Protein AF-N1ZVR9-F1 (afdb_monomer_lite)

Sequence (196 aa):
MKVTIDLENLESLVKETTENNIETIIKEQVKKSVNKTIEELAKKEINNAVSSNFQKFVDEYIKNTVIKVGGNSYWDDEEQKEYTVEQYIKKELKDRLESKTLKAKKKGRTSSYSDDFEQVSFEEYINRSFNVDDLIKADLDKFMDGIRKDINKTMKDTFDSSTKNMLSSAVLSILTANDTYRQIENQIKCIADKRA

Structure (mmCIF, N/CA/C/O backbone):
data_AF-N1ZVR9-F1
#
_entry.id   AF-N1ZVR9-F1
#
loop_
_atom_site.group_PDB
_atom_site.id
_atom_site.type_symbol
_atom_site.label_atom_id
_atom_site.label_alt_id
_atom_site.label_comp_id
_atom_site.label_asym_id
_atom_site.label_entity_id
_atom_site.label_seq_id
_atom_site.pdbx_PDB_ins_code
_atom_site.Cartn_x
_atom_site.Cartn_y
_atom_site.Cartn_z
_atom_site.occupancy
_atom_site.B_iso_or_equiv
_atom_site.auth_seq_id
_atom_site.auth_comp_id
_atom_site.auth_asym_id
_atom_site.auth_atom_id
_atom_site.pdbx_PDB_model_num
ATOM 1 N N . MET A 1 1 ? -26.213 5.277 75.252 1.00 36.34 1 MET A N 1
ATOM 2 C CA . MET A 1 1 ? -25.483 6.214 74.371 1.00 36.34 1 MET A CA 1
ATOM 3 C C . MET A 1 1 ? -26.301 6.411 73.111 1.00 36.34 1 MET A C 1
ATOM 5 O O . MET A 1 1 ? -26.496 5.444 72.388 1.00 36.34 1 MET A O 1
ATOM 9 N N . LYS A 1 2 ? -26.831 7.615 72.877 1.00 39.16 2 LYS A N 1
ATOM 10 C CA . LYS A 1 2 ? -27.314 8.004 71.547 1.00 39.16 2 LYS A CA 1
ATOM 11 C C . LYS A 1 2 ? -26.115 8.607 70.825 1.00 39.16 2 LYS A C 1
ATOM 13 O O . LYS A 1 2 ? -25.581 9.606 71.291 1.00 39.16 2 LYS A O 1
ATOM 18 N N . VAL A 1 3 ? -25.647 7.940 69.775 1.00 45.22 3 VAL A N 1
ATOM 19 C CA . VAL A 1 3 ? -24.604 8.473 68.896 1.00 45.22 3 VAL A CA 1
ATOM 20 C C . VAL A 1 3 ? -25.305 9.415 67.927 1.00 45.22 3 VAL A C 1
ATOM 22 O O . VAL A 1 3 ? -26.038 8.969 67.049 1.00 45.22 3 VAL A O 1
ATOM 25 N N . THR A 1 4 ? -25.153 10.715 68.145 1.00 48.81 4 THR A N 1
ATOM 26 C CA . THR A 1 4 ? -25.605 11.746 67.210 1.00 48.81 4 THR A CA 1
ATOM 27 C C . THR A 1 4 ? -24.509 11.882 66.157 1.00 48.81 4 THR A C 1
ATOM 29 O O . THR A 1 4 ? -23.412 12.332 66.473 1.00 48.81 4 THR A O 1
ATOM 32 N N . ILE A 1 5 ? -24.758 11.393 64.941 1.00 55.62 5 ILE A N 1
ATOM 33 C CA . ILE A 1 5 ? -23.823 11.549 63.821 1.00 55.62 5 ILE A CA 1
ATOM 34 C C . ILE A 1 5 ? -23.969 12.986 63.327 1.00 55.62 5 ILE A C 1
ATOM 36 O O . ILE A 1 5 ? -25.063 13.398 62.947 1.00 55.62 5 ILE A O 1
ATOM 40 N N . ASP A 1 6 ? -22.877 13.740 63.386 1.00 53.38 6 ASP A N 1
ATOM 41 C CA . ASP A 1 6 ? -22.811 15.127 62.941 1.00 53.38 6 ASP A CA 1
ATOM 42 C C . ASP A 1 6 ? -22.821 15.171 61.403 1.00 53.38 6 ASP A C 1
ATOM 44 O O . ASP A 1 6 ? -21.801 14.978 60.738 1.00 53.38 6 ASP A O 1
ATOM 48 N N . LEU A 1 7 ? -24.025 15.292 60.837 1.00 57.12 7 LEU A N 1
ATOM 49 C CA . LEU A 1 7 ? -24.283 15.222 59.396 1.00 57.12 7 LEU A CA 1
ATOM 50 C C . LEU A 1 7 ? -23.753 16.455 58.641 1.00 57.12 7 LEU A C 1
ATOM 52 O O . LEU A 1 7 ? -23.389 16.325 57.475 1.00 57.12 7 LEU A O 1
ATOM 56 N N . GLU A 1 8 ? -23.645 17.614 59.299 1.00 57.19 8 GLU A N 1
ATOM 57 C CA . GLU A 1 8 ? -23.171 18.867 58.685 1.00 57.19 8 GLU A CA 1
ATOM 58 C C . GLU A 1 8 ? -21.672 18.814 58.350 1.00 57.19 8 GLU A C 1
ATOM 60 O O . GLU A 1 8 ? -21.252 19.198 57.257 1.00 57.19 8 GLU A O 1
ATOM 65 N N . ASN A 1 9 ? -20.857 18.252 59.250 1.00 65.44 9 ASN A N 1
ATOM 66 C CA . ASN A 1 9 ? -19.428 18.039 58.996 1.00 65.44 9 ASN A CA 1
ATOM 67 C C . ASN A 1 9 ? -19.182 17.018 57.877 1.00 65.44 9 ASN A C 1
ATOM 69 O O . ASN A 1 9 ? -18.227 17.147 57.113 1.00 65.44 9 ASN A O 1
ATOM 73 N N . LEU A 1 10 ? -20.057 16.017 57.760 1.00 66.12 10 LEU A N 1
ATOM 74 C CA . LEU A 1 10 ? -20.007 15.004 56.706 1.00 66.12 10 LEU A CA 1
ATOM 75 C C . LEU A 1 10 ? -20.345 15.597 55.333 1.00 66.12 10 LEU A C 1
ATOM 77 O O . LEU A 1 10 ? -19.668 15.282 54.357 1.00 66.12 10 LEU A O 1
ATOM 81 N N . GLU A 1 11 ? -21.337 16.484 55.256 1.00 64.94 11 GLU A N 1
ATOM 82 C CA . GLU A 1 11 ? -21.701 17.178 54.018 1.00 64.94 11 GLU A CA 1
ATOM 83 C C . GLU A 1 11 ? -20.557 18.063 53.499 1.00 64.94 11 GLU A C 1
ATOM 85 O O . GLU A 1 11 ? -20.204 17.978 52.321 1.00 64.94 11 GLU A O 1
ATOM 90 N N . SER A 1 12 ? -19.913 18.841 54.378 1.00 70.75 12 SER A N 1
ATOM 91 C CA . SER A 1 12 ? -18.761 19.676 54.007 1.00 70.75 12 SER A CA 1
ATOM 92 C C . SER A 1 12 ? -17.580 18.837 53.512 1.00 70.75 12 SER A C 1
ATOM 94 O O . SER A 1 12 ? -16.999 19.148 52.473 1.00 70.75 12 SER A O 1
ATOM 96 N N . LEU A 1 13 ? -17.257 17.739 54.204 1.00 70.12 13 LEU A N 1
ATOM 97 C CA . LEU A 1 13 ? -16.164 16.833 53.827 1.00 70.12 13 LEU A CA 1
ATOM 98 C C . LEU A 1 13 ? -16.421 16.146 52.485 1.00 70.12 13 LEU A C 1
ATOM 100 O O . LEU A 1 13 ? -15.520 16.047 51.650 1.00 70.12 13 LEU A O 1
ATOM 104 N N . VAL A 1 14 ? -17.652 15.679 52.265 1.00 71.56 14 VAL A N 1
ATOM 105 C CA . VAL A 1 14 ? -18.062 15.066 50.997 1.00 71.56 14 VAL A CA 1
ATOM 106 C C . VAL A 1 14 ? -17.994 16.092 49.873 1.00 71.56 14 VAL A C 1
ATOM 108 O O . VAL A 1 14 ? -17.467 15.775 48.805 1.00 71.56 14 VAL A O 1
ATOM 111 N N . LYS A 1 15 ? -18.460 17.323 50.103 1.00 71.12 15 LYS A N 1
ATOM 112 C CA . LYS A 1 15 ? -18.432 18.394 49.104 1.00 71.12 15 LYS A CA 1
ATOM 113 C C . LYS A 1 15 ? -17.003 18.771 48.713 1.00 71.12 15 LYS A C 1
ATOM 115 O O . LYS A 1 15 ? -16.677 18.720 47.531 1.00 71.12 15 LYS A O 1
ATOM 120 N N . GLU A 1 16 ? -16.137 19.031 49.687 1.00 74.38 16 GLU A N 1
ATOM 121 C CA . GLU A 1 16 ? -14.740 19.418 49.452 1.00 74.38 16 GLU A CA 1
ATOM 122 C C . GLU A 1 16 ? -13.936 18.290 48.780 1.00 74.38 16 GLU A C 1
ATOM 124 O O . GLU A 1 16 ? -13.180 18.517 47.834 1.00 74.38 16 GLU A O 1
ATOM 129 N N . THR A 1 17 ? -14.154 17.037 49.193 1.00 71.44 17 THR A N 1
ATOM 130 C CA . THR A 1 17 ? -13.515 15.867 48.563 1.00 71.44 17 THR A CA 1
ATOM 131 C C . THR A 1 17 ? -13.997 15.670 47.125 1.00 71.44 17 THR A C 1
ATOM 133 O O . THR A 1 17 ? -13.219 15.292 46.247 1.00 71.44 17 THR A O 1
ATOM 136 N N . THR A 1 18 ? -15.279 15.928 46.862 1.00 67.31 18 THR A N 1
ATOM 137 C CA . THR A 1 18 ? -15.859 15.808 45.519 1.00 67.31 18 THR A CA 1
ATOM 138 C C . THR A 1 18 ? -15.351 16.921 44.604 1.00 67.31 18 THR A C 1
ATOM 140 O O . THR A 1 18 ? -14.932 16.631 43.485 1.00 67.31 18 THR A O 1
ATOM 143 N N . GLU A 1 19 ? -15.306 18.166 45.083 1.00 73.25 19 GLU A N 1
ATOM 144 C CA . GLU A 1 19 ? -14.782 19.319 44.338 1.00 73.25 19 GLU A CA 1
ATOM 145 C C . GLU A 1 19 ? -13.300 19.136 43.980 1.00 73.25 19 GLU A C 1
ATOM 147 O O . GLU A 1 19 ? -12.943 19.245 42.806 1.00 73.25 19 GLU A O 1
ATOM 152 N N . ASN A 1 20 ? -12.457 18.736 44.938 1.00 76.62 20 ASN A N 1
ATOM 153 C CA . ASN A 1 20 ? -11.027 18.505 44.700 1.00 76.62 20 ASN A CA 1
ATOM 154 C C . ASN A 1 20 ? -10.761 17.355 43.709 1.00 76.62 20 ASN A C 1
ATOM 156 O O . ASN A 1 20 ? -9.875 17.448 42.849 1.00 76.62 20 ASN A O 1
ATOM 160 N N . ASN A 1 21 ? -11.536 16.267 43.791 1.00 76.44 21 ASN A N 1
ATOM 161 C CA . ASN A 1 21 ? -11.419 15.153 42.848 1.00 76.44 21 ASN A CA 1
ATOM 162 C C . ASN A 1 21 ? -11.865 15.555 41.438 1.00 76.44 21 ASN A C 1
ATOM 164 O O . ASN A 1 21 ? -11.183 15.232 40.464 1.00 76.44 21 ASN A O 1
ATOM 168 N N . ILE A 1 22 ? -12.974 16.290 41.318 1.00 72.19 22 ILE A N 1
ATOM 169 C CA . ILE A 1 22 ? -13.462 16.794 40.029 1.00 72.19 22 ILE A CA 1
ATOM 170 C C . ILE A 1 22 ? -12.447 17.763 39.416 1.00 72.19 22 ILE A C 1
ATOM 172 O O . ILE A 1 22 ? -12.125 17.637 38.235 1.00 72.19 22 ILE A O 1
ATOM 176 N N . GLU A 1 23 ? -11.890 18.684 40.202 1.00 80.94 23 GLU A N 1
ATOM 177 C CA . GLU A 1 23 ? -10.878 19.631 39.730 1.00 80.94 23 GLU A CA 1
ATOM 178 C C . GLU A 1 23 ? -9.631 18.911 39.200 1.00 80.94 23 GLU A C 1
ATOM 180 O O . GLU A 1 23 ? -9.117 19.246 38.127 1.00 80.94 23 GLU A O 1
ATOM 185 N N . THR A 1 24 ? -9.174 17.883 39.916 1.00 84.31 24 THR A N 1
ATOM 186 C CA . THR A 1 24 ? -8.014 17.079 39.516 1.00 84.31 24 THR A CA 1
ATOM 187 C C . THR A 1 24 ? -8.281 16.329 38.210 1.00 84.31 24 THR A C 1
ATOM 189 O O . THR A 1 24 ? -7.480 16.420 37.276 1.00 84.31 24 THR A O 1
ATOM 192 N N . ILE A 1 25 ? -9.437 15.665 38.097 1.00 79.25 25 ILE A N 1
ATOM 193 C CA . ILE A 1 25 ? -9.841 14.929 36.888 1.00 79.25 25 ILE A CA 1
ATOM 194 C C . ILE A 1 25 ? -9.946 15.871 35.682 1.00 79.25 25 ILE A C 1
ATOM 196 O O . ILE A 1 25 ? -9.457 15.544 34.596 1.00 79.25 25 ILE A O 1
ATOM 200 N N . ILE A 1 26 ? -10.540 17.055 35.862 1.00 79.31 26 ILE A N 1
ATOM 201 C CA . ILE A 1 26 ? -10.670 18.057 34.796 1.00 79.31 26 ILE A CA 1
ATOM 202 C C . ILE A 1 26 ? -9.289 18.555 34.363 1.00 79.31 26 ILE A C 1
ATOM 204 O O . ILE A 1 26 ? -9.000 18.585 33.165 1.00 79.31 26 ILE A O 1
ATOM 208 N N . LYS A 1 27 ? -8.404 18.901 35.307 1.00 85.00 27 LYS A N 1
ATOM 209 C CA . LYS A 1 27 ? -7.034 19.344 34.997 1.00 85.00 27 LYS A CA 1
ATOM 210 C C . LYS A 1 27 ? -6.262 18.285 34.215 1.00 85.00 27 LYS A C 1
ATOM 212 O O . LYS A 1 27 ? -5.599 18.621 33.231 1.00 85.00 27 LYS A O 1
ATOM 217 N N . GLU A 1 28 ? -6.364 17.019 34.606 1.00 83.00 28 GLU A N 1
ATOM 218 C CA . GLU A 1 28 ? -5.702 15.922 33.900 1.00 83.00 28 GLU A CA 1
ATOM 219 C C . GLU A 1 28 ? -6.268 15.701 32.496 1.00 83.00 28 GLU A C 1
ATOM 221 O O . GLU A 1 28 ? -5.495 15.582 31.540 1.00 83.00 28 GLU A O 1
ATOM 226 N N . GLN A 1 29 ? -7.595 15.695 32.336 1.00 79.88 29 GLN A N 1
ATOM 227 C CA . GLN A 1 29 ? -8.225 15.538 31.023 1.00 79.88 29 GLN A CA 1
ATOM 228 C C . GLN A 1 29 ? -7.881 16.690 30.079 1.00 79.88 29 GLN A C 1
ATOM 230 O O . GLN A 1 29 ? -7.511 16.444 28.926 1.00 79.88 29 GLN A O 1
ATOM 235 N N . VAL A 1 30 ? -7.940 17.932 30.564 1.00 83.56 30 VAL A N 1
ATOM 236 C CA . VAL A 1 30 ? -7.577 19.116 29.776 1.00 83.56 30 VAL A CA 1
ATOM 237 C C . VAL A 1 30 ? -6.107 19.047 29.376 1.00 83.56 30 VAL A C 1
ATOM 239 O O . VAL A 1 30 ? -5.796 19.178 28.194 1.00 83.56 30 VAL A O 1
ATOM 242 N N . LYS A 1 31 ? -5.199 18.756 30.316 1.00 87.25 31 LYS A N 1
ATOM 243 C CA . LYS A 1 31 ? -3.761 18.643 30.029 1.00 87.25 31 LYS A CA 1
ATOM 244 C C . LYS A 1 31 ? -3.471 17.555 28.998 1.00 87.25 31 LYS A C 1
ATOM 246 O O . LYS A 1 31 ? -2.705 17.782 28.064 1.00 87.25 31 LYS A O 1
ATOM 251 N N . LYS A 1 32 ? -4.115 16.392 29.126 1.00 88.62 32 LYS A N 1
ATOM 252 C CA . LYS A 1 32 ? -3.964 15.277 28.184 1.00 88.62 32 LYS A CA 1
ATOM 253 C C . LYS A 1 32 ? -4.483 15.636 26.793 1.00 88.62 32 LYS A C 1
ATOM 255 O O . LYS A 1 32 ? -3.808 15.347 25.808 1.00 88.62 32 LYS A O 1
ATOM 260 N N . SER A 1 33 ? -5.648 16.275 26.707 1.00 84.56 33 SER A N 1
ATOM 261 C CA . SER A 1 33 ? -6.226 16.693 25.427 1.00 84.56 33 SER A CA 1
ATOM 262 C C . SER A 1 33 ? -5.375 17.764 24.748 1.00 84.56 33 SER A C 1
ATOM 264 O O . SER A 1 33 ? -5.096 17.652 23.559 1.00 84.56 33 SER A O 1
ATOM 266 N N . VAL A 1 34 ? -4.930 18.775 25.497 1.00 84.38 34 VAL A N 1
ATOM 267 C CA . VAL A 1 34 ? -4.089 19.861 24.976 1.00 84.38 34 VAL A CA 1
ATOM 268 C C . VAL A 1 34 ? -2.748 19.319 24.488 1.00 84.38 34 VAL A C 1
ATOM 270 O O . VAL A 1 34 ? -2.359 19.611 23.360 1.00 84.38 34 VAL A O 1
ATOM 273 N N . ASN A 1 35 ? -2.078 18.477 25.280 1.00 86.50 35 ASN A N 1
ATOM 274 C CA . ASN A 1 35 ? -0.805 17.876 24.878 1.00 86.50 35 ASN A CA 1
ATOM 275 C C . ASN A 1 35 ? -0.950 17.028 23.614 1.00 86.50 35 ASN A C 1
ATOM 277 O O . ASN A 1 35 ? -0.122 17.141 22.716 1.00 86.50 35 ASN A O 1
ATOM 281 N N . LYS A 1 36 ? -2.027 16.242 23.503 1.00 88.38 36 LYS A N 1
ATOM 282 C CA . LYS A 1 36 ? -2.294 15.444 22.303 1.00 88.38 36 LYS A CA 1
ATOM 283 C C . LYS A 1 36 ? -2.455 16.325 21.059 1.00 88.38 36 LYS A C 1
ATOM 285 O O . LYS A 1 36 ? -1.834 16.053 20.036 1.00 88.38 36 LYS A O 1
ATOM 290 N N . THR A 1 37 ? -3.234 17.403 21.153 1.00 84.44 37 THR A N 1
ATOM 291 C CA . THR A 1 37 ? -3.412 18.346 20.038 1.00 84.44 37 THR A CA 1
ATOM 292 C C . THR A 1 37 ? -2.097 19.037 19.664 1.00 84.44 37 THR A C 1
ATOM 294 O O . THR A 1 37 ? -1.808 19.202 18.479 1.00 84.44 37 THR A O 1
ATOM 297 N N . ILE A 1 38 ? -1.277 19.416 20.651 1.00 82.12 38 ILE A N 1
ATOM 298 C CA . ILE A 1 38 ? 0.045 20.017 20.417 1.00 82.12 38 ILE A CA 1
ATOM 299 C C . ILE A 1 38 ? 0.970 19.028 19.700 1.00 82.12 38 ILE A C 1
ATOM 301 O O . ILE A 1 38 ? 1.600 19.403 18.713 1.00 82.12 38 ILE A O 1
ATOM 305 N N . GLU A 1 39 ? 1.037 17.776 20.155 1.00 83.69 39 GLU A N 1
ATOM 306 C CA . GLU A 1 39 ? 1.856 16.734 19.526 1.00 83.69 39 GLU A CA 1
ATOM 307 C C . GLU A 1 39 ? 1.437 16.477 18.075 1.00 83.69 39 GLU A C 1
ATOM 309 O O . GLU A 1 39 ? 2.291 16.384 17.191 1.00 83.69 39 GLU A O 1
ATOM 314 N N . GLU A 1 40 ? 0.133 16.407 17.803 1.00 88.19 40 GLU A N 1
ATOM 315 C CA . GLU A 1 40 ? -0.392 16.198 16.451 1.00 88.19 40 GLU A CA 1
ATOM 316 C C . GLU A 1 40 ? -0.069 17.372 15.517 1.00 88.19 40 GLU A C 1
ATOM 318 O O . GLU A 1 40 ? 0.391 17.153 14.390 1.00 88.19 40 GLU A O 1
ATOM 323 N N . LEU A 1 41 ? -0.250 18.614 15.980 1.00 83.44 41 LEU A N 1
ATOM 324 C CA . LEU A 1 41 ? 0.074 19.814 15.203 1.00 83.44 41 LEU A CA 1
ATOM 325 C C . LEU A 1 41 ? 1.579 19.941 14.954 1.00 83.44 41 LEU A C 1
ATOM 327 O O . LEU A 1 41 ? 1.985 20.166 13.814 1.00 83.44 41 LEU A O 1
ATOM 331 N N . ALA A 1 42 ? 2.406 19.738 15.981 1.00 74.31 42 ALA A N 1
ATOM 332 C CA . ALA A 1 42 ? 3.860 19.782 15.850 1.00 74.31 42 ALA A CA 1
ATOM 333 C C . ALA A 1 42 ? 4.358 18.714 14.869 1.00 74.31 42 ALA A C 1
ATOM 335 O O . ALA A 1 42 ? 5.143 19.011 13.969 1.00 74.31 42 ALA A O 1
ATOM 336 N N . LYS A 1 43 ? 3.850 17.480 14.979 1.00 81.00 43 LYS A N 1
ATOM 337 C CA . LYS A 1 43 ? 4.201 16.389 14.064 1.00 81.00 43 LYS A CA 1
ATOM 338 C C . LYS A 1 43 ? 3.797 16.702 12.626 1.00 81.00 43 LYS A C 1
ATOM 340 O O . LYS A 1 43 ? 4.575 16.447 11.708 1.00 81.00 43 LYS A O 1
ATOM 345 N N . LYS A 1 44 ? 2.603 17.261 12.418 1.00 84.50 44 LYS A N 1
ATOM 346 C CA . LYS A 1 44 ? 2.127 17.658 11.088 1.00 84.50 44 LYS A CA 1
ATOM 347 C C . LYS A 1 44 ? 3.012 18.746 10.481 1.00 84.50 44 LYS A C 1
ATOM 349 O O . LYS A 1 44 ? 3.417 18.612 9.329 1.00 84.50 44 LYS A O 1
ATOM 354 N N . GLU A 1 45 ? 3.341 19.777 11.250 1.00 81.31 45 GLU A N 1
ATOM 355 C CA . GLU A 1 45 ? 4.134 20.902 10.755 1.00 81.31 45 GLU A CA 1
ATOM 356 C C . GLU A 1 45 ? 5.577 20.493 10.441 1.00 81.31 45 GLU A C 1
ATOM 358 O O . GLU A 1 45 ? 6.096 20.822 9.374 1.00 81.31 45 GLU A O 1
ATOM 363 N N . ILE A 1 46 ? 6.189 19.676 11.306 1.00 72.19 46 ILE A N 1
ATOM 364 C CA . ILE A 1 46 ? 7.507 19.078 11.055 1.00 72.19 46 ILE A CA 1
ATOM 365 C C . ILE A 1 46 ? 7.470 18.237 9.776 1.00 72.19 46 ILE A C 1
ATOM 367 O O . ILE A 1 46 ? 8.319 18.416 8.906 1.00 72.19 46 ILE A O 1
ATOM 371 N N . ASN A 1 47 ? 6.475 17.357 9.620 1.00 75.88 47 ASN A N 1
ATOM 372 C CA . ASN A 1 47 ? 6.354 16.520 8.425 1.00 75.88 47 ASN A CA 1
ATOM 373 C C . ASN A 1 47 ? 6.202 17.354 7.148 1.00 75.88 47 ASN A C 1
ATOM 375 O O . ASN A 1 47 ? 6.826 17.034 6.136 1.00 75.88 47 ASN A O 1
ATOM 379 N N . ASN A 1 48 ? 5.414 18.429 7.188 1.00 79.31 48 ASN A N 1
ATOM 380 C CA . ASN A 1 48 ? 5.228 19.324 6.048 1.00 79.31 48 ASN A CA 1
ATOM 381 C C . ASN A 1 48 ? 6.526 20.058 5.686 1.00 79.31 48 ASN A C 1
ATOM 383 O O . ASN A 1 48 ? 6.911 20.086 4.515 1.00 79.31 48 ASN A O 1
ATOM 387 N N . ALA A 1 49 ? 7.222 20.616 6.680 1.00 75.38 49 ALA A N 1
ATOM 388 C CA . ALA A 1 49 ? 8.481 21.328 6.476 1.00 75.38 49 ALA A CA 1
ATOM 389 C C . ALA A 1 49 ? 9.576 20.400 5.927 1.00 75.38 49 ALA A C 1
ATOM 391 O O . ALA A 1 49 ? 10.255 20.741 4.956 1.00 75.38 49 ALA A O 1
ATOM 392 N N . VAL A 1 50 ? 9.706 19.201 6.504 1.00 67.38 50 VAL A N 1
ATOM 393 C CA . VAL A 1 50 ? 10.642 18.168 6.043 1.00 67.38 50 VAL A CA 1
ATOM 394 C C . VAL A 1 50 ? 10.308 17.752 4.611 1.00 67.38 50 VAL A C 1
ATOM 396 O O . VAL A 1 50 ? 11.192 17.788 3.759 1.00 67.38 50 VAL A O 1
ATOM 399 N N . SER A 1 51 ? 9.043 17.443 4.310 1.00 74.44 51 SER A N 1
ATOM 400 C CA . SER A 1 51 ? 8.620 17.036 2.961 1.00 74.44 51 SER A CA 1
ATOM 401 C C . SER A 1 51 ? 8.906 18.119 1.919 1.00 74.44 51 SER A C 1
ATOM 403 O O . SER A 1 51 ? 9.452 17.819 0.862 1.00 74.44 51 SER A O 1
ATOM 405 N N . SER A 1 52 ? 8.617 19.384 2.236 1.00 73.69 52 SER A N 1
ATOM 406 C CA . SER A 1 52 ? 8.881 20.524 1.348 1.00 73.69 52 SER A CA 1
ATOM 407 C C . SER A 1 52 ? 10.376 20.707 1.064 1.00 73.69 52 SER A C 1
ATOM 409 O O . SER A 1 52 ? 10.777 20.892 -0.086 1.00 73.69 52 SER A O 1
ATOM 411 N N . ASN A 1 53 ? 11.223 20.604 2.091 1.00 70.31 53 ASN A N 1
ATOM 412 C CA . ASN A 1 53 ? 12.672 20.729 1.928 1.00 70.31 53 ASN A CA 1
ATOM 413 C C . ASN A 1 53 ? 13.270 19.557 1.140 1.00 70.31 53 ASN A C 1
ATOM 415 O O . ASN A 1 53 ? 14.096 19.780 0.256 1.00 70.31 53 ASN A O 1
ATOM 419 N N . PHE A 1 54 ? 12.829 18.325 1.410 1.00 60.47 54 PHE A N 1
ATOM 420 C CA . PHE A 1 54 ? 13.248 17.158 0.632 1.00 60.47 54 PHE A CA 1
ATOM 421 C C . PHE A 1 54 ? 12.816 17.265 -0.826 1.00 60.47 54 PHE A C 1
ATOM 423 O O . PHE A 1 54 ? 13.607 16.962 -1.714 1.00 60.47 54 PHE A O 1
ATOM 430 N N . GLN A 1 55 ? 11.595 17.731 -1.083 1.00 69.06 55 GLN A N 1
ATOM 431 C CA . GLN A 1 55 ? 11.104 17.895 -2.443 1.00 69.06 55 GLN A CA 1
ATOM 432 C C . GLN A 1 55 ? 11.931 18.923 -3.219 1.00 69.06 55 GLN A C 1
ATOM 434 O O . GLN A 1 55 ? 12.364 18.628 -4.327 1.00 69.06 55 GLN A O 1
ATOM 439 N N . LYS A 1 56 ? 12.268 20.065 -2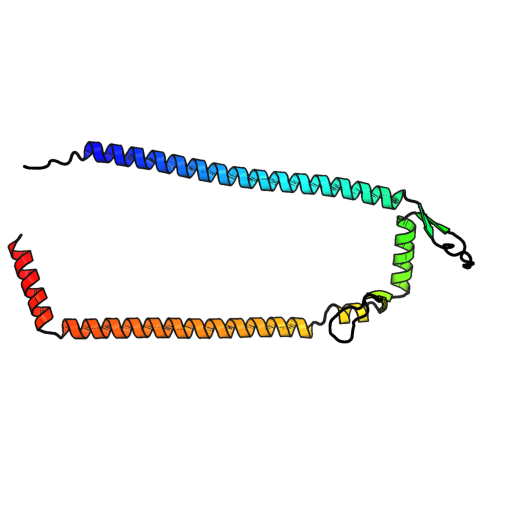.603 1.00 75.88 56 LYS A N 1
ATOM 440 C CA . LYS A 1 56 ? 13.188 21.047 -3.203 1.00 75.88 56 LYS A CA 1
ATOM 441 C C . LYS A 1 56 ? 14.562 20.454 -3.506 1.00 75.88 56 LYS A C 1
ATOM 443 O O . LYS A 1 56 ? 15.078 20.672 -4.595 1.00 75.88 56 LYS A O 1
ATOM 448 N N . PHE A 1 57 ? 15.135 19.699 -2.569 1.00 68.62 57 PHE A N 1
ATOM 449 C CA . PHE A 1 57 ? 16.431 19.049 -2.764 1.00 68.62 57 PHE A CA 1
ATOM 450 C C .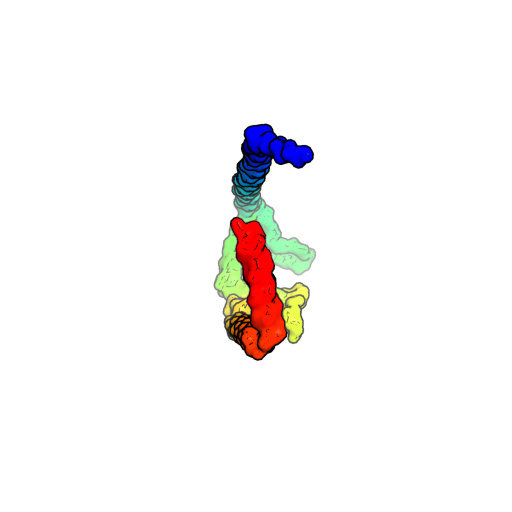 PHE A 1 57 ? 16.400 18.049 -3.927 1.00 68.62 57 PHE A C 1
ATOM 452 O O . PHE A 1 57 ? 17.292 18.051 -4.771 1.00 68.62 57 PHE A O 1
ATOM 459 N N . VAL A 1 58 ? 15.359 17.216 -3.995 1.00 67.19 58 VAL A N 1
ATOM 460 C CA . VAL A 1 58 ? 15.174 16.247 -5.083 1.00 67.19 58 VAL A CA 1
ATOM 461 C C . VAL A 1 58 ? 14.980 16.962 -6.420 1.00 67.19 58 VAL A C 1
ATOM 463 O O . VAL A 1 58 ? 15.625 16.590 -7.396 1.00 67.19 58 VAL A O 1
ATOM 466 N N . ASP A 1 59 ? 14.158 18.011 -6.468 1.00 72.00 59 ASP A N 1
ATOM 467 C CA . ASP A 1 59 ? 13.929 18.796 -7.685 1.00 72.00 59 ASP A CA 1
ATOM 468 C C . ASP A 1 59 ? 15.216 19.472 -8.178 1.00 72.00 59 ASP A C 1
ATOM 470 O O . ASP A 1 59 ? 15.495 19.490 -9.379 1.00 72.00 59 ASP A O 1
ATOM 474 N N . GLU A 1 60 ? 16.018 20.016 -7.262 1.00 72.38 60 GLU A N 1
ATOM 475 C CA . GLU A 1 60 ? 17.309 20.630 -7.571 1.00 72.38 60 GLU A CA 1
ATOM 476 C C . GLU A 1 60 ? 18.316 19.590 -8.078 1.00 72.38 60 GLU A C 1
ATOM 478 O O . GLU A 1 60 ? 18.971 19.806 -9.101 1.00 72.38 60 GLU A O 1
ATOM 483 N N . TYR A 1 61 ? 18.379 18.426 -7.428 1.00 66.94 61 TYR A N 1
ATOM 484 C CA . TYR A 1 61 ? 19.211 17.307 -7.858 1.00 66.94 61 TYR A CA 1
ATOM 485 C C . TYR A 1 61 ? 18.817 16.807 -9.255 1.00 66.94 61 TYR A C 1
ATOM 487 O O . TYR A 1 61 ? 19.691 16.632 -10.104 1.00 66.94 61 TYR A O 1
ATOM 495 N N . ILE A 1 62 ? 17.520 16.625 -9.526 1.00 69.50 62 ILE A N 1
ATOM 496 C CA . ILE A 1 62 ? 17.010 16.150 -10.823 1.00 69.50 62 ILE A CA 1
ATOM 497 C C . ILE A 1 62 ? 17.343 17.133 -11.956 1.00 69.50 62 ILE A C 1
ATOM 499 O O . ILE A 1 62 ? 17.667 16.711 -13.070 1.00 69.50 62 ILE A O 1
ATOM 503 N N . LYS A 1 63 ? 17.270 18.440 -11.685 1.00 72.06 63 LYS A N 1
ATOM 504 C CA . LYS A 1 63 ? 17.521 19.478 -12.695 1.00 72.06 63 LYS A CA 1
ATOM 505 C C . LYS A 1 63 ? 19.004 19.695 -12.972 1.00 72.06 63 LYS A C 1
ATOM 507 O O . LYS A 1 63 ? 19.386 19.834 -14.131 1.00 72.06 63 LYS A O 1
ATOM 512 N N . ASN A 1 64 ? 19.824 19.729 -11.923 1.00 73.12 64 ASN A N 1
ATOM 513 C CA . ASN A 1 64 ? 21.199 20.221 -12.021 1.00 73.12 64 ASN A CA 1
ATOM 514 C C . ASN A 1 64 ? 22.246 19.106 -12.105 1.00 73.12 64 ASN A C 1
ATOM 516 O O . ASN A 1 64 ? 23.378 19.364 -12.512 1.00 73.12 64 ASN A O 1
ATOM 520 N N . THR A 1 65 ? 21.902 17.871 -11.732 1.00 71.50 65 THR A N 1
ATOM 521 C CA . THR A 1 65 ? 22.859 16.763 -11.783 1.00 71.50 65 THR A CA 1
ATOM 522 C C . THR A 1 65 ? 22.989 16.249 -13.206 1.00 71.50 65 THR A C 1
ATOM 524 O O . THR A 1 65 ? 22.010 15.819 -13.820 1.00 71.50 65 THR A O 1
ATOM 527 N N . VAL A 1 66 ? 24.220 16.260 -13.710 1.00 74.94 66 VAL A N 1
ATOM 528 C CA . VAL A 1 66 ? 24.596 15.625 -14.971 1.00 74.94 66 VAL A CA 1
ATOM 529 C C . VAL A 1 66 ? 25.105 14.221 -14.670 1.00 74.94 66 VAL A C 1
ATOM 531 O O . VAL A 1 66 ? 25.981 14.033 -13.826 1.00 74.94 66 VAL A O 1
ATOM 534 N N . ILE A 1 67 ? 24.550 13.235 -15.360 1.00 75.25 67 ILE A N 1
ATOM 535 C CA . ILE A 1 67 ? 24.965 11.839 -15.300 1.00 75.25 67 ILE A CA 1
ATOM 536 C C . ILE A 1 67 ? 25.613 11.437 -16.622 1.00 75.25 67 ILE A C 1
ATOM 538 O O . ILE A 1 67 ? 25.234 11.911 -17.695 1.00 75.25 67 ILE A O 1
ATOM 542 N N . LYS A 1 68 ? 26.591 10.537 -16.534 1.00 74.50 68 LYS A N 1
ATOM 543 C CA . LYS A 1 68 ? 27.243 9.925 -17.692 1.00 74.50 68 LYS A CA 1
ATOM 544 C C . LYS A 1 68 ? 26.670 8.531 -17.882 1.00 74.50 68 LYS A C 1
ATOM 546 O O . LYS A 1 68 ? 26.659 7.747 -16.935 1.00 74.50 68 LYS A O 1
ATOM 551 N N . VAL A 1 69 ? 26.175 8.246 -19.080 1.00 67.06 69 VAL A N 1
ATOM 552 C CA . VAL A 1 69 ? 25.569 6.955 -19.425 1.00 67.06 69 VAL A CA 1
ATOM 553 C C . VAL A 1 69 ? 26.314 6.376 -20.628 1.00 67.06 69 VAL A C 1
ATOM 555 O O . VAL A 1 69 ? 26.496 7.076 -21.625 1.00 67.06 69 VAL A O 1
ATOM 558 N N . GLY A 1 70 ? 26.748 5.116 -20.514 1.00 59.53 70 GLY A N 1
ATOM 559 C CA . GLY A 1 70 ? 27.607 4.422 -21.488 1.00 59.53 70 GLY A CA 1
ATOM 560 C C . GLY A 1 70 ? 29.090 4.404 -21.087 1.00 59.53 70 GLY A C 1
ATOM 561 O O . GLY A 1 70 ? 29.507 5.132 -20.185 1.00 59.53 70 GLY A O 1
ATOM 562 N N . GLY A 1 71 ? 29.889 3.548 -21.734 1.00 59.00 71 GLY A N 1
ATOM 563 C CA . GLY A 1 71 ? 31.356 3.529 -21.614 1.00 59.00 71 GLY A CA 1
ATOM 564 C C . GLY A 1 71 ? 31.916 3.118 -20.245 1.00 59.00 71 GLY A C 1
ATOM 565 O O . GLY A 1 71 ? 32.949 3.639 -19.825 1.00 59.00 71 GLY A O 1
ATOM 566 N N . ASN A 1 72 ? 31.232 2.223 -19.524 1.00 53.62 72 ASN A N 1
ATOM 567 C CA . ASN A 1 72 ? 31.608 1.809 -18.163 1.00 53.62 72 ASN A CA 1
ATOM 568 C C . ASN A 1 72 ? 32.523 0.564 -18.124 1.00 53.62 72 ASN A C 1
ATOM 570 O O . ASN A 1 72 ? 32.820 0.046 -17.048 1.00 53.62 72 ASN A O 1
ATOM 574 N N . SER A 1 73 ? 32.953 0.070 -19.289 1.00 50.53 73 SER A N 1
ATOM 575 C CA . SER A 1 73 ? 33.792 -1.118 -19.442 1.00 50.53 73 SER A CA 1
ATOM 576 C C . SER A 1 73 ? 34.861 -0.871 -20.508 1.00 50.53 73 SER A C 1
ATOM 578 O O . SER A 1 73 ? 34.581 -0.254 -21.529 1.00 50.53 73 SER A O 1
ATOM 580 N N . TYR A 1 74 ? 36.080 -1.378 -20.292 1.00 50.47 74 TYR A N 1
ATOM 581 C CA . TYR A 1 74 ? 37.241 -1.228 -21.196 1.00 50.47 74 TYR A CA 1
ATOM 582 C C . TYR A 1 74 ? 37.017 -1.833 -22.603 1.00 50.47 74 TYR A C 1
ATOM 584 O O . TYR A 1 74 ? 37.854 -1.682 -23.484 1.00 50.47 74 TYR A O 1
ATOM 592 N N . TRP A 1 75 ? 35.897 -2.534 -22.792 1.00 52.59 75 TRP A N 1
ATOM 593 C CA . TRP A 1 75 ? 35.542 -3.304 -23.983 1.00 52.59 75 TRP A CA 1
ATOM 594 C C . TRP A 1 75 ? 34.223 -2.853 -24.635 1.00 52.59 75 TRP A C 1
ATOM 596 O O . TRP A 1 75 ? 33.757 -3.535 -25.541 1.00 52.59 75 TRP A O 1
ATOM 606 N N . ASP A 1 76 ? 33.603 -1.766 -24.159 1.00 53.12 76 ASP A N 1
ATOM 607 C CA . ASP A 1 76 ? 32.354 -1.240 -24.728 1.00 53.12 76 ASP A CA 1
ATOM 608 C C . ASP A 1 76 ? 32.642 -0.079 -25.691 1.00 53.12 76 ASP A C 1
ATOM 610 O O . ASP A 1 76 ? 33.160 0.957 -25.276 1.00 53.12 76 ASP A O 1
ATOM 614 N N . ASP A 1 77 ? 32.241 -0.231 -26.956 1.00 58.97 77 ASP A N 1
ATOM 615 C CA . ASP A 1 77 ? 32.304 0.811 -27.997 1.00 58.97 77 ASP A CA 1
ATOM 616 C C . ASP A 1 77 ? 31.154 1.842 -27.878 1.00 58.97 77 ASP A C 1
ATOM 618 O O . ASP A 1 77 ? 30.919 2.651 -28.780 1.00 58.97 77 ASP A O 1
ATOM 622 N N . GLU A 1 78 ? 30.392 1.824 -26.777 1.00 60.78 78 GLU A N 1
ATOM 623 C CA . GLU A 1 78 ? 29.295 2.765 -26.553 1.00 60.78 78 GLU A CA 1
ATOM 624 C C . GLU A 1 78 ? 29.818 4.169 -26.207 1.00 60.78 78 GLU A C 1
ATOM 626 O O . GLU A 1 78 ? 30.418 4.395 -25.153 1.00 60.78 78 GLU A O 1
ATOM 631 N N . GLU A 1 79 ? 29.537 5.141 -27.083 1.00 61.94 79 GLU A N 1
ATOM 632 C CA . GLU A 1 79 ? 29.835 6.559 -26.853 1.00 61.94 79 GLU A CA 1
ATOM 633 C C . GLU A 1 79 ? 29.255 7.043 -25.514 1.00 61.94 79 GLU A C 1
ATOM 635 O O . GLU A 1 79 ? 28.039 7.005 -25.299 1.00 61.94 79 GLU A O 1
ATOM 640 N N . GLN A 1 80 ? 30.117 7.570 -24.637 1.00 67.38 80 GLN A N 1
ATOM 641 C CA . GLN A 1 80 ? 29.686 8.222 -23.400 1.00 67.38 80 GLN A CA 1
ATOM 642 C C . GLN A 1 80 ? 28.820 9.442 -23.720 1.00 67.38 80 GLN A C 1
ATOM 644 O O . GLN A 1 80 ? 29.275 10.389 -24.366 1.00 67.38 80 GLN A O 1
ATOM 649 N N . LYS A 1 81 ? 27.578 9.440 -23.229 1.00 75.75 81 LYS A N 1
ATOM 650 C CA . LYS A 1 81 ? 26.643 10.560 -23.391 1.00 75.75 81 LYS A CA 1
ATOM 651 C C . LYS A 1 81 ? 26.301 11.158 -22.034 1.00 75.75 81 LYS A C 1
ATOM 653 O O . LYS A 1 81 ? 25.976 10.445 -21.084 1.00 75.75 81 LYS A O 1
ATOM 658 N N . GLU A 1 82 ? 26.396 12.481 -21.952 1.00 77.81 82 GLU A N 1
ATOM 659 C CA . GLU A 1 82 ? 26.038 13.254 -20.767 1.00 77.81 82 GLU A CA 1
ATOM 660 C C . GLU A 1 82 ? 24.574 13.693 -20.861 1.00 77.81 82 GLU A C 1
ATOM 662 O O . GLU A 1 82 ? 24.143 14.258 -21.867 1.00 77.81 82 GLU A O 1
ATOM 667 N N . TYR A 1 83 ? 23.810 13.424 -19.808 1.00 70.75 83 TYR A N 1
ATOM 668 C CA . TYR A 1 83 ? 22.408 13.817 -19.684 1.00 70.75 83 TYR A CA 1
ATOM 669 C C . TYR A 1 83 ? 22.194 14.480 -18.330 1.00 70.75 83 TYR A C 1
ATOM 671 O O . TYR A 1 83 ? 22.798 14.061 -17.345 1.00 70.75 83 TYR A O 1
ATOM 679 N N . THR A 1 84 ? 21.289 15.452 -18.225 1.00 79.38 84 THR A N 1
ATOM 680 C CA . THR A 1 84 ? 20.742 15.768 -16.897 1.00 79.38 84 THR A CA 1
ATOM 681 C C . THR A 1 84 ? 19.878 14.606 -16.406 1.00 79.38 84 THR A C 1
ATOM 683 O O . THR A 1 84 ? 19.327 13.848 -17.213 1.00 79.38 84 THR A O 1
ATOM 686 N N . VAL A 1 85 ? 19.724 14.453 -15.089 1.00 71.69 85 VAL A N 1
ATOM 687 C CA . VAL A 1 85 ? 18.856 13.409 -14.512 1.00 71.69 85 VAL A CA 1
ATOM 688 C C . VAL A 1 85 ? 17.433 13.505 -15.082 1.00 71.69 85 VAL A C 1
ATOM 690 O O . VAL A 1 85 ? 16.860 12.487 -15.466 1.00 71.69 85 VAL A O 1
ATOM 693 N N . GLU A 1 86 ? 16.887 14.714 -15.241 1.00 73.75 86 GLU A N 1
ATOM 694 C CA . GLU A 1 86 ? 15.584 14.924 -15.886 1.00 73.75 86 GLU A CA 1
ATOM 695 C C . GLU A 1 86 ? 15.539 14.412 -17.338 1.00 73.75 86 GLU A C 1
ATOM 697 O O . GLU A 1 86 ? 14.589 13.726 -17.729 1.00 73.75 86 GLU A O 1
ATOM 702 N N . GLN A 1 87 ? 16.549 14.735 -18.151 1.00 76.94 87 GLN A N 1
ATOM 703 C CA . GLN A 1 87 ? 16.617 14.302 -19.552 1.00 76.94 87 GLN A CA 1
ATOM 704 C C . GLN A 1 87 ? 16.716 12.783 -19.666 1.00 76.94 87 GLN A C 1
ATOM 706 O O . GLN A 1 87 ? 16.042 12.185 -20.507 1.00 76.94 87 GLN A O 1
ATOM 711 N N . TYR A 1 88 ? 17.516 12.161 -18.801 1.00 76.69 88 TYR A N 1
ATOM 712 C CA . TYR A 1 88 ? 17.658 10.714 -18.766 1.00 76.69 88 TYR A CA 1
ATOM 713 C C . TYR A 1 88 ? 16.361 10.021 -18.349 1.00 76.69 88 TYR A C 1
ATOM 715 O O . TYR A 1 88 ? 15.921 9.103 -19.035 1.00 76.69 88 TYR A O 1
ATOM 723 N N . ILE A 1 89 ? 15.693 10.505 -17.296 1.00 74.38 89 ILE A N 1
ATOM 724 C CA . ILE A 1 89 ? 14.394 9.970 -16.865 1.00 74.38 89 ILE A CA 1
ATOM 725 C C . ILE A 1 89 ? 13.368 10.079 -17.997 1.00 74.38 89 ILE A C 1
ATOM 727 O O . ILE A 1 89 ? 12.665 9.112 -18.271 1.00 74.38 89 ILE A O 1
ATOM 731 N N . LYS A 1 90 ? 13.283 11.222 -18.691 1.00 77.75 90 LYS A N 1
ATOM 732 C CA . LYS A 1 90 ? 12.356 11.387 -19.826 1.00 77.75 90 LYS A CA 1
ATOM 733 C C . LYS A 1 90 ? 12.664 10.431 -20.977 1.00 77.75 90 LYS A C 1
ATOM 735 O O . LYS A 1 90 ? 11.729 9.896 -21.569 1.00 77.75 90 LYS A O 1
ATOM 740 N N . LYS A 1 91 ? 13.946 10.219 -21.288 1.00 81.69 91 LYS A N 1
ATOM 741 C CA . LYS A 1 91 ? 14.387 9.268 -22.314 1.00 81.69 91 LYS A CA 1
ATOM 742 C C . LYS A 1 91 ? 14.017 7.836 -21.926 1.00 81.69 91 LYS A C 1
ATOM 744 O O . LYS A 1 91 ? 13.304 7.189 -22.677 1.00 81.69 91 LYS A O 1
ATOM 749 N N . GLU A 1 92 ? 14.392 7.393 -20.729 1.00 72.94 92 GLU A N 1
ATOM 750 C CA . GLU A 1 92 ? 14.046 6.061 -20.219 1.00 72.94 92 GLU A CA 1
ATOM 751 C C . GLU A 1 92 ? 12.531 5.848 -20.167 1.00 72.94 92 GLU A C 1
ATOM 753 O O . GLU A 1 92 ? 12.040 4.809 -20.592 1.00 72.94 92 GLU A O 1
ATOM 758 N N . LEU A 1 93 ? 11.756 6.832 -19.701 1.00 70.88 93 LEU A N 1
ATOM 759 C CA . LEU A 1 93 ? 10.294 6.742 -19.703 1.00 70.88 93 LEU A CA 1
ATOM 760 C C . LEU A 1 93 ? 9.740 6.589 -21.120 1.00 70.88 93 LEU A C 1
ATOM 762 O O . LEU A 1 93 ? 8.855 5.764 -21.333 1.00 70.88 93 LEU A O 1
ATOM 766 N N . LYS A 1 94 ? 10.261 7.348 -22.087 1.00 77.88 94 LYS A N 1
ATOM 767 C CA . LYS A 1 94 ? 9.868 7.230 -23.493 1.00 77.88 94 LYS A CA 1
ATOM 768 C C . LYS A 1 94 ? 10.216 5.847 -24.048 1.00 77.88 94 LYS A C 1
ATOM 770 O O . LYS A 1 94 ? 9.330 5.177 -24.569 1.00 77.88 94 LYS A O 1
ATOM 775 N N . ASP A 1 95 ? 11.443 5.382 -23.841 1.00 76.12 95 ASP A N 1
ATOM 776 C CA . ASP A 1 95 ? 11.918 4.079 -24.315 1.00 76.12 95 ASP A CA 1
ATOM 777 C C . ASP A 1 95 ? 11.117 2.923 -23.672 1.00 76.12 95 ASP A C 1
ATOM 779 O O . ASP A 1 95 ? 10.791 1.927 -24.323 1.00 76.12 95 ASP A O 1
ATOM 783 N N . ARG A 1 96 ? 10.709 3.061 -22.403 1.00 68.31 96 ARG A N 1
ATOM 784 C CA . ARG A 1 96 ? 9.843 2.101 -21.684 1.00 68.31 96 ARG A CA 1
ATOM 785 C C . ARG A 1 96 ? 8.399 2.113 -22.178 1.00 68.31 96 ARG A C 1
ATOM 787 O O . ARG A 1 96 ? 7.783 1.055 -22.298 1.00 68.31 96 ARG A O 1
ATOM 794 N N . LEU A 1 97 ? 7.851 3.291 -22.467 1.00 70.44 97 LEU A N 1
ATOM 795 C CA . LEU A 1 97 ? 6.510 3.430 -23.041 1.00 70.44 97 LEU A CA 1
ATOM 796 C C . LEU A 1 97 ? 6.451 2.868 -24.467 1.00 70.44 97 LEU A C 1
ATOM 798 O O . LEU A 1 97 ? 5.465 2.224 -24.826 1.00 70.44 97 LEU A O 1
ATOM 802 N N . GLU A 1 98 ? 7.511 3.060 -25.253 1.00 74.81 98 GLU A N 1
ATOM 803 C CA . GLU A 1 98 ? 7.631 2.522 -26.611 1.00 74.81 98 GLU A CA 1
ATOM 804 C C . GLU A 1 98 ? 7.855 1.002 -26.612 1.00 74.81 98 GLU A C 1
ATOM 806 O O . GLU A 1 98 ? 7.180 0.284 -27.351 1.00 74.81 98 GLU A O 1
ATOM 811 N N . SER A 1 99 ? 8.732 0.490 -25.742 1.00 75.12 99 SER A N 1
ATOM 812 C CA . SER A 1 99 ? 8.991 -0.956 -25.616 1.00 75.12 99 SER A CA 1
ATOM 813 C C . SER A 1 99 ? 7.844 -1.732 -24.966 1.00 75.12 99 SER A C 1
ATOM 815 O O . SER A 1 99 ? 7.741 -2.941 -25.163 1.00 75.12 99 SER A O 1
ATOM 817 N N . LYS A 1 100 ? 6.963 -1.062 -24.211 1.00 75.31 100 LYS A N 1
ATOM 818 C CA . LYS A 1 100 ? 5.868 -1.673 -23.435 1.00 75.31 100 LYS A CA 1
ATOM 819 C C . LYS A 1 100 ? 6.330 -2.743 -22.436 1.00 75.31 100 LYS A C 1
ATOM 821 O O . LYS A 1 100 ? 5.520 -3.568 -22.000 1.00 75.31 100 LYS A O 1
ATOM 826 N N . THR A 1 101 ? 7.612 -2.728 -22.064 1.00 75.12 101 THR A N 1
ATOM 827 C CA . THR A 1 101 ? 8.214 -3.684 -21.135 1.00 75.12 101 THR A CA 1
ATOM 828 C C . THR A 1 101 ? 8.858 -2.998 -19.937 1.00 75.12 101 THR A C 1
ATOM 830 O O . THR A 1 101 ? 9.399 -1.891 -19.998 1.00 75.12 101 THR A O 1
ATOM 833 N N . LEU A 1 102 ? 8.831 -3.691 -18.806 1.00 77.75 102 LEU A N 1
ATOM 834 C CA . LEU A 1 102 ? 9.384 -3.248 -17.536 1.00 77.75 102 LEU A CA 1
ATOM 835 C C . LEU A 1 102 ? 10.232 -4.355 -16.910 1.00 77.75 102 LEU A C 1
ATOM 837 O O . LEU A 1 102 ? 10.015 -5.544 -17.136 1.00 77.75 102 LEU A O 1
ATOM 841 N N . LYS A 1 103 ? 11.221 -3.950 -16.115 1.00 78.69 103 LYS A N 1
ATOM 842 C CA . LYS A 1 103 ? 12.089 -4.873 -15.386 1.00 78.69 103 LYS A CA 1
ATOM 843 C C . LYS A 1 103 ? 11.397 -5.274 -14.082 1.00 78.69 103 LYS A C 1
ATOM 845 O O . LYS A 1 103 ? 11.272 -4.448 -13.182 1.00 78.69 103 LYS A O 1
ATOM 850 N N . ALA A 1 104 ? 10.960 -6.523 -13.978 1.00 76.44 104 ALA A N 1
ATOM 851 C CA . ALA A 1 104 ? 10.320 -7.068 -12.783 1.00 76.44 104 ALA A CA 1
ATOM 852 C C . ALA A 1 104 ? 11.181 -8.173 -12.166 1.00 76.44 104 ALA A C 1
ATOM 854 O O . ALA A 1 104 ? 11.946 -8.841 -12.864 1.00 76.44 104 ALA A O 1
ATOM 855 N N . LYS A 1 105 ? 11.054 -8.383 -10.850 1.00 77.81 105 LYS A N 1
ATOM 856 C CA . LYS A 1 105 ? 11.649 -9.562 -10.216 1.00 77.81 105 LYS A CA 1
ATOM 857 C C . LYS A 1 105 ? 11.007 -10.815 -10.790 1.00 77.81 105 LYS A C 1
ATOM 859 O O . LYS A 1 105 ? 9.780 -10.908 -10.900 1.00 77.81 105 LYS A O 1
ATOM 864 N N . LYS A 1 106 ? 11.842 -11.787 -11.126 1.00 78.25 106 LYS A N 1
ATOM 865 C CA . LYS A 1 106 ? 11.380 -13.051 -11.675 1.00 78.25 106 LYS A CA 1
ATOM 866 C C . LYS A 1 106 ? 10.635 -13.841 -10.594 1.00 78.25 106 LYS A C 1
ATOM 868 O O . LYS A 1 106 ? 11.077 -13.955 -9.447 1.00 78.25 106 LYS A O 1
ATOM 873 N N . LYS A 1 107 ? 9.451 -14.346 -10.949 1.00 67.38 107 LYS A N 1
ATOM 874 C CA . LYS A 1 107 ? 8.622 -15.150 -10.043 1.00 67.38 107 LYS A CA 1
ATOM 875 C C . LYS A 1 107 ? 9.216 -16.557 -9.984 1.00 67.38 107 LYS A C 1
ATOM 877 O O . LYS A 1 107 ? 9.258 -17.262 -10.990 1.00 67.38 107 LYS A O 1
ATOM 882 N N . GLY A 1 108 ? 9.714 -16.955 -8.817 1.00 64.69 108 GLY A N 1
ATOM 883 C CA . GLY A 1 108 ? 10.199 -18.310 -8.575 1.00 64.69 108 GLY A CA 1
ATOM 884 C C . GLY A 1 108 ? 9.058 -19.332 -8.564 1.00 64.69 108 GLY A C 1
ATOM 885 O O . GLY A 1 108 ? 7.880 -18.9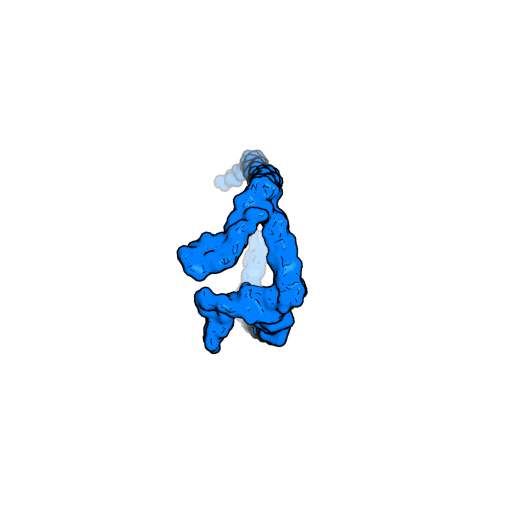82 -8.480 1.00 64.69 108 GLY A O 1
ATOM 886 N N . ARG A 1 109 ? 9.406 -20.626 -8.612 1.00 56.88 109 ARG A N 1
ATOM 887 C CA . ARG A 1 109 ? 8.438 -21.743 -8.689 1.00 56.88 109 ARG A CA 1
ATOM 888 C C . ARG A 1 109 ? 7.498 -21.845 -7.475 1.00 56.88 109 ARG A C 1
ATOM 890 O O . ARG A 1 109 ? 6.466 -22.496 -7.576 1.00 56.88 109 ARG A O 1
ATOM 897 N N . THR A 1 110 ? 7.826 -21.190 -6.359 1.00 53.56 110 THR A N 1
ATOM 898 C CA . THR A 1 110 ? 7.117 -21.328 -5.077 1.00 53.56 110 THR A CA 1
ATOM 899 C C . THR A 1 110 ? 6.787 -19.962 -4.480 1.00 53.56 110 THR A C 1
ATOM 901 O O . THR A 1 110 ? 7.371 -19.589 -3.474 1.00 53.56 110 THR A O 1
ATOM 904 N N . SER A 1 111 ? 5.919 -19.174 -5.129 1.00 58.91 111 SER A N 1
ATOM 905 C CA . SER A 1 111 ? 5.409 -17.861 -4.661 1.00 58.91 111 SER A CA 1
ATOM 906 C C . SER A 1 111 ? 6.446 -16.853 -4.113 1.00 58.91 111 SER A C 1
ATOM 908 O O . SER A 1 111 ? 6.081 -15.850 -3.503 1.00 58.91 111 SER A O 1
ATOM 910 N N . SER A 1 112 ? 7.730 -17.110 -4.342 1.00 59.97 112 SER A N 1
ATOM 911 C CA . SER A 1 112 ? 8.879 -16.385 -3.823 1.00 59.97 112 SER A CA 1
ATOM 912 C C . SER A 1 112 ? 9.585 -15.758 -5.009 1.00 59.97 112 SER A C 1
ATOM 914 O O . SER A 1 112 ? 9.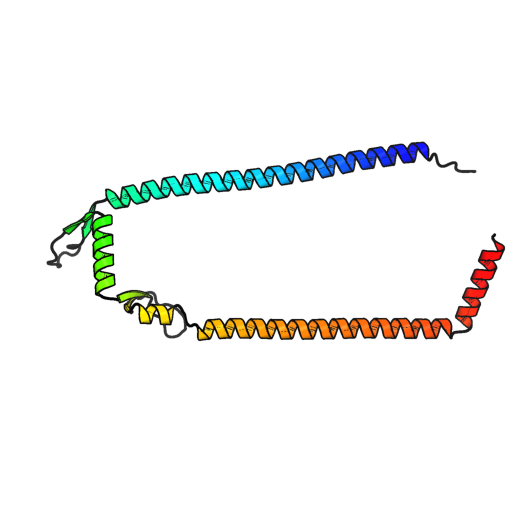760 -16.401 -6.048 1.00 59.97 112 SER A O 1
ATOM 916 N N . TYR A 1 113 ? 9.936 -14.486 -4.884 1.00 63.12 113 TYR A N 1
ATOM 917 C CA . TYR A 1 113 ? 10.661 -13.774 -5.923 1.00 63.12 113 TYR A CA 1
ATOM 918 C C . TYR A 1 113 ? 12.134 -14.170 -5.869 1.00 63.12 113 TYR A C 1
ATOM 920 O O . TYR A 1 113 ? 12.729 -14.175 -4.793 1.00 63.12 113 TYR A O 1
ATOM 928 N N . SER A 1 114 ? 12.722 -14.500 -7.019 1.00 63.97 114 SER A N 1
ATOM 929 C CA . SER A 1 114 ? 14.174 -14.656 -7.112 1.00 63.97 114 SER A CA 1
ATOM 930 C C . SER A 1 114 ? 14.861 -13.290 -7.067 1.00 63.97 114 SER A C 1
ATOM 932 O O . SER A 1 114 ? 14.241 -12.262 -7.355 1.00 63.97 114 SER A O 1
ATOM 934 N N . ASP A 1 115 ? 16.158 -13.285 -6.771 1.00 67.81 115 ASP A N 1
ATOM 935 C CA . ASP A 1 115 ? 16.989 -12.078 -6.873 1.00 67.81 115 ASP A CA 1
ATOM 936 C C . ASP A 1 115 ? 17.255 -11.657 -8.329 1.00 67.81 115 ASP A C 1
ATOM 938 O O . ASP A 1 115 ? 17.648 -10.520 -8.589 1.00 67.81 115 ASP A O 1
ATOM 942 N N . ASP A 1 116 ? 16.949 -12.539 -9.285 1.00 73.06 116 ASP A N 1
ATOM 943 C CA . ASP A 1 116 ? 17.023 -12.254 -10.713 1.00 73.06 116 ASP A CA 1
ATOM 944 C C . ASP A 1 116 ? 15.866 -11.374 -11.198 1.00 73.06 116 ASP A C 1
ATOM 946 O O . ASP A 1 116 ? 14.710 -11.498 -10.772 1.00 73.06 116 ASP A O 1
ATOM 950 N N . PHE A 1 117 ? 16.178 -10.520 -12.170 1.00 76.94 117 PHE A N 1
ATOM 951 C CA . PHE A 1 117 ? 15.224 -9.649 -12.844 1.00 76.94 117 PHE A CA 1
ATOM 952 C C . PHE A 1 117 ? 15.021 -10.083 -14.293 1.00 76.94 117 PHE A C 1
ATOM 954 O O . PHE A 1 117 ? 15.969 -10.470 -14.972 1.00 76.94 117 PHE A O 1
ATOM 961 N N . GLU A 1 118 ? 13.801 -9.931 -14.793 1.00 81.38 118 GLU A N 1
ATOM 962 C CA . GLU A 1 118 ? 13.446 -10.189 -16.187 1.00 81.38 118 GLU A CA 1
ATOM 963 C C . GLU A 1 118 ? 12.650 -9.020 -16.777 1.00 81.38 118 GLU A C 1
ATOM 965 O O . GLU A 1 118 ? 12.048 -8.227 -16.047 1.00 81.38 118 GLU A O 1
ATOM 970 N N . GLN A 1 119 ? 12.681 -8.882 -18.105 1.00 80.56 119 GLN A N 1
ATOM 971 C CA . GLN A 1 119 ? 11.805 -7.942 -18.801 1.00 80.56 119 GLN A CA 1
ATOM 972 C C . GLN A 1 119 ? 10.447 -8.601 -19.035 1.00 80.56 119 GLN A C 1
ATOM 974 O O . GLN A 1 119 ? 10.376 -9.662 -19.648 1.00 80.56 119 GLN A O 1
ATOM 979 N N . VAL A 1 120 ? 9.382 -7.959 -18.567 1.00 80.88 120 VAL A N 1
ATOM 980 C CA . VAL A 1 120 ? 7.992 -8.402 -18.746 1.00 80.88 120 VAL A CA 1
ATOM 981 C C . VAL A 1 120 ? 7.173 -7.287 -19.370 1.00 80.88 120 VAL A C 1
ATOM 983 O O . VAL A 1 120 ? 7.494 -6.112 -19.192 1.00 80.88 120 VAL A O 1
ATOM 986 N N . SER A 1 121 ? 6.113 -7.626 -20.096 1.00 82.25 121 SER A N 1
ATOM 987 C CA . SER A 1 121 ? 5.180 -6.616 -20.597 1.00 82.25 121 SER A CA 1
ATOM 988 C C . SER A 1 121 ? 4.374 -5.989 -19.453 1.00 82.25 121 SER A C 1
ATOM 990 O O . SER A 1 121 ? 4.247 -6.566 -18.368 1.00 82.25 121 SER A O 1
ATOM 992 N N . PHE A 1 122 ? 3.793 -4.811 -19.695 1.00 72.88 122 PHE A N 1
ATOM 993 C CA . PHE A 1 122 ? 2.873 -4.187 -18.736 1.00 72.88 122 PHE A CA 1
ATOM 994 C C . PHE A 1 122 ? 1.690 -5.093 -18.374 1.00 72.88 122 PHE A C 1
ATOM 996 O O . PHE A 1 122 ? 1.340 -5.204 -17.202 1.00 72.88 122 PHE A O 1
ATOM 1003 N N . GLU A 1 123 ? 1.108 -5.774 -19.360 1.00 72.06 123 GLU A N 1
ATOM 1004 C CA . GLU A 1 123 ? -0.016 -6.693 -19.160 1.00 72.06 123 GLU A CA 1
ATOM 1005 C C . GLU A 1 123 ? 0.383 -7.888 -18.287 1.00 72.06 123 GLU A C 1
ATOM 1007 O O . GLU A 1 123 ? -0.306 -8.222 -17.323 1.00 72.06 123 GLU A O 1
ATOM 1012 N N . GLU A 1 124 ? 1.549 -8.479 -18.547 1.00 73.94 124 GLU A N 1
ATOM 1013 C CA . GLU A 1 124 ? 2.044 -9.597 -17.751 1.00 73.94 124 GLU A CA 1
ATOM 1014 C C . GLU A 1 124 ? 2.400 -9.175 -16.319 1.00 73.94 124 GLU A C 1
ATOM 1016 O O . GLU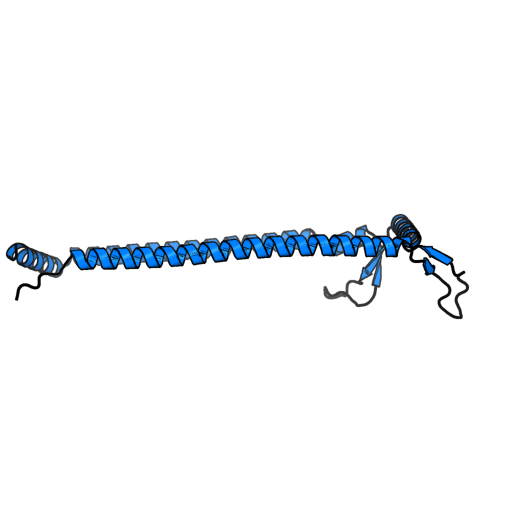 A 1 124 ? 2.125 -9.907 -15.366 1.00 73.94 124 GLU A O 1
ATOM 1021 N N . TYR A 1 125 ? 2.950 -7.976 -16.130 1.00 76.31 125 TYR A N 1
ATOM 1022 C CA . TYR A 1 125 ? 3.201 -7.435 -14.795 1.00 76.31 125 TYR A CA 1
ATOM 1023 C C . TYR A 1 125 ? 1.916 -7.172 -14.006 1.00 76.31 125 TYR A C 1
ATOM 1025 O O . TYR A 1 125 ? 1.853 -7.500 -12.817 1.00 76.31 125 TYR A O 1
ATOM 1033 N N . ILE A 1 126 ? 0.889 -6.615 -14.656 1.00 72.81 126 ILE A N 1
ATOM 1034 C CA . ILE A 1 126 ? -0.425 -6.390 -14.041 1.00 72.81 126 ILE A CA 1
ATOM 1035 C C . ILE A 1 126 ? -1.033 -7.732 -13.635 1.00 72.81 126 ILE A C 1
ATOM 1037 O O . ILE A 1 126 ? -1.392 -7.891 -12.472 1.00 72.81 126 ILE A O 1
ATOM 1041 N N . ASN A 1 127 ? -1.033 -8.726 -14.525 1.00 73.31 127 ASN A N 1
ATOM 1042 C CA . ASN A 1 127 ? -1.570 -10.059 -14.236 1.00 73.31 127 ASN A CA 1
ATOM 1043 C C . ASN A 1 127 ? -0.808 -10.783 -13.109 1.00 73.31 127 ASN A C 1
ATOM 1045 O O . ASN A 1 127 ? -1.396 -11.539 -12.340 1.00 73.31 127 ASN A O 1
ATOM 1049 N N . ARG A 1 128 ? 0.503 -10.545 -12.967 1.00 71.31 128 ARG A N 1
ATOM 1050 C CA . ARG A 1 128 ? 1.302 -11.087 -11.850 1.00 71.31 128 ARG A CA 1
ATOM 1051 C C . ARG A 1 128 ? 1.020 -10.400 -10.517 1.00 71.31 128 ARG A C 1
ATOM 1053 O O . ARG A 1 128 ? 1.108 -11.058 -9.481 1.00 71.31 128 ARG A O 1
ATOM 1060 N N . SER A 1 129 ? 0.757 -9.097 -10.546 1.00 66.06 129 SER A N 1
ATOM 1061 C CA . SER A 1 129 ? 0.592 -8.265 -9.347 1.00 66.06 129 SER A CA 1
ATOM 1062 C C . SER A 1 129 ? -0.848 -8.265 -8.835 1.00 66.06 129 SER A C 1
ATOM 1064 O O . SER A 1 129 ? -1.075 -8.176 -7.632 1.00 66.06 129 SER A O 1
ATOM 1066 N N . PHE A 1 130 ? -1.813 -8.390 -9.744 1.00 65.00 130 PHE A N 1
ATOM 1067 C CA . PHE A 1 130 ? -3.244 -8.368 -9.476 1.00 65.00 130 PHE A CA 1
ATOM 1068 C C . PHE A 1 130 ? -3.884 -9.659 -9.980 1.00 65.00 130 PHE A C 1
ATOM 1070 O O . PHE A 1 130 ? -4.470 -9.700 -11.059 1.00 65.00 130 PHE A O 1
ATOM 1077 N N . ASN A 1 131 ? -3.809 -10.716 -9.169 1.00 67.62 131 ASN A N 1
ATOM 1078 C CA . ASN A 1 131 ? -4.701 -11.854 -9.355 1.00 67.62 131 ASN A CA 1
ATOM 1079 C C . ASN A 1 131 ? -6.031 -11.557 -8.650 1.00 67.62 131 ASN A C 1
ATOM 1081 O O . ASN A 1 131 ? -6.184 -11.786 -7.448 1.00 67.62 131 ASN A O 1
ATOM 1085 N N . VAL A 1 132 ? -6.965 -10.971 -9.401 1.00 64.75 132 VAL A N 1
ATOM 1086 C CA . VAL A 1 132 ? -8.291 -10.568 -8.909 1.00 64.75 132 VAL A CA 1
ATOM 1087 C C . VAL A 1 132 ? -9.046 -11.763 -8.321 1.00 64.75 132 VAL A C 1
ATOM 1089 O O . VAL A 1 132 ? -9.687 -11.617 -7.283 1.00 64.75 132 VAL A O 1
ATOM 1092 N N . ASP A 1 133 ? -8.897 -12.949 -8.911 1.00 72.25 133 ASP A N 1
ATOM 1093 C CA . ASP A 1 133 ? -9.578 -14.162 -8.453 1.00 72.25 133 ASP A CA 1
ATOM 1094 C C . ASP A 1 133 ? -9.089 -14.612 -7.070 1.00 72.25 133 ASP A C 1
ATOM 1096 O O . ASP A 1 133 ? -9.900 -14.958 -6.211 1.00 72.25 133 ASP A O 1
ATOM 1100 N N . ASP A 1 134 ? -7.777 -14.547 -6.815 1.00 75.12 134 ASP A N 1
ATOM 1101 C CA . ASP A 1 134 ? -7.205 -14.904 -5.509 1.00 75.12 134 ASP A CA 1
ATOM 1102 C C . ASP A 1 134 ? -7.634 -13.915 -4.416 1.00 75.12 134 ASP A C 1
ATOM 1104 O O . ASP A 1 134 ? -7.950 -14.325 -3.297 1.00 75.12 134 ASP A O 1
ATOM 1108 N N . LEU A 1 135 ? -7.680 -12.616 -4.736 1.00 73.50 135 LEU A N 1
ATOM 1109 C CA . LEU A 1 135 ? -8.125 -11.579 -3.801 1.00 73.50 135 LEU A CA 1
ATOM 1110 C C . LEU A 1 135 ? -9.610 -11.724 -3.465 1.00 73.50 135 LEU A C 1
ATOM 1112 O O . LEU A 1 135 ? -9.971 -11.707 -2.289 1.00 73.50 135 LEU A O 1
ATOM 1116 N N . ILE A 1 136 ? -10.458 -11.911 -4.481 1.00 76.69 136 ILE A N 1
ATOM 1117 C CA . ILE A 1 136 ? -11.898 -12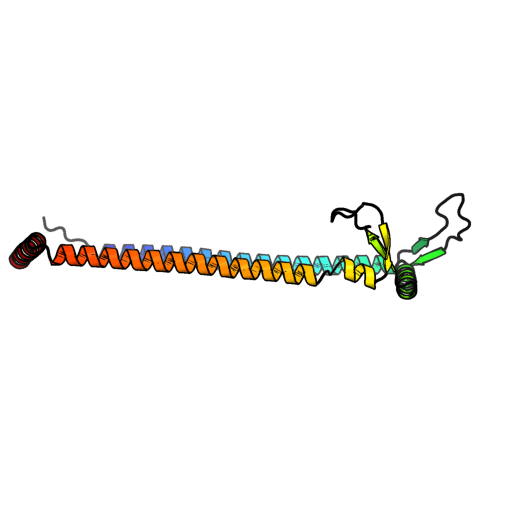.120 -4.290 1.00 76.69 136 ILE A CA 1
ATOM 1118 C C . ILE A 1 136 ? -12.138 -13.386 -3.469 1.00 76.69 136 ILE A C 1
ATOM 1120 O O . ILE A 1 136 ? -12.944 -13.371 -2.540 1.00 76.69 136 ILE A O 1
ATOM 1124 N N . LYS A 1 137 ? -11.425 -14.475 -3.769 1.00 83.75 137 LYS A N 1
ATOM 1125 C CA . LYS A 1 137 ? -11.574 -15.736 -3.043 1.00 83.75 137 LYS A CA 1
ATOM 1126 C C . LYS A 1 137 ? -11.154 -15.612 -1.580 1.00 83.75 137 LYS A C 1
ATOM 1128 O O . LYS A 1 137 ? -11.896 -16.052 -0.710 1.00 83.75 137 LYS A O 1
ATOM 1133 N N . ALA A 1 138 ? -10.017 -14.975 -1.300 1.00 84.06 138 ALA A N 1
ATOM 1134 C CA . ALA A 1 138 ? -9.558 -14.760 0.070 1.00 84.06 138 ALA A CA 1
ATOM 1135 C C . ALA A 1 138 ? -10.539 -13.898 0.885 1.00 84.06 138 ALA A C 1
ATOM 1137 O O . ALA A 1 138 ? -10.778 -14.176 2.063 1.00 84.06 138 ALA A O 1
ATOM 1138 N N . ASP A 1 139 ? -11.121 -12.869 0.267 1.00 82.62 139 ASP A N 1
ATOM 1139 C CA . ASP A 1 139 ? -12.083 -11.995 0.941 1.00 82.62 139 ASP A CA 1
ATOM 1140 C C . ASP A 1 139 ? -13.433 -12.699 1.164 1.00 82.62 139 ASP A C 1
ATOM 1142 O O . ASP A 1 139 ? -14.011 -12.602 2.249 1.00 82.62 139 ASP A O 1
ATOM 1146 N N . LEU A 1 140 ? -13.885 -13.508 0.196 1.00 83.25 140 LEU A N 1
ATOM 1147 C CA . LEU A 1 140 ? -15.048 -14.389 0.348 1.00 83.25 140 LEU A CA 1
ATOM 1148 C C . LEU A 1 140 ? -14.845 -15.423 1.459 1.00 83.25 140 LEU A C 1
ATOM 1150 O O . LEU A 1 140 ? -15.735 -15.596 2.291 1.00 83.25 140 LEU A O 1
ATOM 1154 N N . ASP A 1 141 ? -13.684 -16.077 1.519 1.00 89.44 141 ASP A N 1
ATOM 1155 C CA . ASP A 1 141 ? -13.368 -17.054 2.567 1.00 89.44 141 ASP A CA 1
ATOM 1156 C C . ASP A 1 141 ? -13.387 -16.390 3.951 1.00 89.44 141 ASP A C 1
ATOM 1158 O O . ASP A 1 141 ? -14.000 -16.902 4.892 1.00 89.44 141 ASP A O 1
ATOM 1162 N N . LYS A 1 142 ? -12.800 -15.194 4.071 1.00 91.94 142 LYS A N 1
ATOM 1163 C CA . LYS A 1 142 ? -12.802 -14.415 5.315 1.00 91.94 142 LYS A CA 1
ATOM 1164 C C . LYS A 1 142 ? -14.209 -13.983 5.728 1.00 91.94 142 LYS A C 1
ATOM 1166 O O . LYS A 1 142 ? -14.539 -14.030 6.916 1.00 91.94 142 LYS A O 1
ATOM 1171 N N . PHE A 1 143 ? -15.035 -13.575 4.768 1.00 86.94 143 PHE A N 1
ATOM 1172 C CA . PHE A 1 143 ? -16.431 -13.220 5.004 1.00 86.94 143 PHE A CA 1
ATOM 1173 C C . PHE A 1 143 ? -17.245 -14.430 5.485 1.00 86.94 143 PHE A C 1
ATOM 1175 O O . PHE A 1 143 ? -17.943 -14.341 6.497 1.00 86.94 143 PHE A O 1
ATOM 1182 N N . MET A 1 144 ? -17.094 -15.584 4.828 1.00 88.75 144 MET A N 1
ATOM 1183 C CA . MET A 1 144 ? -17.772 -16.829 5.207 1.00 88.75 144 MET A CA 1
ATOM 1184 C C . MET A 1 144 ? -17.330 -17.336 6.585 1.00 88.75 144 MET A C 1
ATOM 1186 O O . MET A 1 144 ? -18.164 -17.779 7.379 1.00 88.75 144 MET A O 1
ATOM 1190 N N . ASP A 1 145 ? -16.044 -17.215 6.916 1.00 93.38 145 ASP A N 1
ATOM 1191 C CA . ASP A 1 145 ? -15.540 -17.522 8.256 1.00 93.38 145 ASP A CA 1
ATOM 1192 C C . ASP A 1 145 ? -16.076 -16.558 9.322 1.00 93.38 145 ASP A C 1
ATOM 1194 O O . ASP A 1 145 ? -16.342 -16.980 10.452 1.00 93.38 145 ASP A O 1
ATOM 1198 N N . GLY A 1 146 ? -16.269 -15.282 8.975 1.00 93.06 146 GLY A N 1
ATOM 1199 C CA . GLY A 1 146 ? -16.957 -14.301 9.816 1.00 93.06 146 GLY A CA 1
ATOM 1200 C C . GLY A 1 146 ? -18.389 -14.734 10.129 1.00 93.06 146 GLY A C 1
ATOM 1201 O O . GLY A 1 146 ? -18.735 -14.892 11.299 1.00 93.06 146 GLY A O 1
ATOM 1202 N N . ILE A 1 147 ? -19.174 -15.052 9.092 1.00 89.44 147 ILE A N 1
ATOM 1203 C CA . ILE A 1 147 ? -20.550 -15.557 9.239 1.00 89.44 147 ILE A CA 1
ATOM 1204 C C . ILE A 1 147 ? -20.584 -16.804 10.125 1.00 89.44 147 ILE A C 1
ATOM 1206 O O . ILE A 1 147 ? -21.397 -16.897 11.046 1.00 89.44 147 ILE A O 1
ATOM 1210 N N . ARG A 1 148 ? -19.689 -17.768 9.884 1.00 90.06 148 ARG A N 1
ATOM 1211 C CA . ARG A 1 148 ? -19.626 -19.000 10.680 1.00 90.06 148 ARG A CA 1
ATOM 1212 C C . ARG A 1 148 ? -19.359 -18.702 12.159 1.00 90.06 148 ARG A C 1
ATOM 1214 O O . ARG A 1 148 ? -19.981 -19.317 13.026 1.00 90.06 148 ARG A O 1
ATOM 1221 N N . LYS A 1 149 ? -18.439 -17.783 12.460 1.00 93.88 149 LYS A N 1
ATOM 1222 C CA . LYS A 1 149 ? -18.123 -17.386 13.842 1.00 93.88 149 LYS A CA 1
ATOM 1223 C C . LYS A 1 149 ? -19.301 -16.699 14.519 1.00 93.88 149 LYS A C 1
ATOM 1225 O O . LYS A 1 149 ? -19.596 -17.038 15.665 1.00 93.88 149 LYS A O 1
ATOM 1230 N N . ASP A 1 150 ? -19.982 -15.804 13.814 1.00 90.69 150 ASP A N 1
ATOM 1231 C CA . ASP A 1 150 ? -21.138 -15.087 14.349 1.00 90.69 150 ASP A CA 1
ATOM 1232 C C . ASP A 1 150 ? -22.295 -16.042 14.638 1.00 90.69 150 ASP A C 1
ATOM 1234 O O . ASP A 1 150 ? -22.820 -16.030 15.749 1.00 90.69 150 ASP A O 1
ATOM 1238 N N . ILE A 1 151 ? -22.612 -16.957 13.714 1.00 87.50 151 ILE A N 1
ATOM 1239 C CA . ILE A 1 151 ? -23.629 -17.996 13.936 1.00 87.50 151 ILE A CA 1
ATOM 1240 C C . ILE A 1 151 ? -23.295 -18.823 15.179 1.00 87.50 151 ILE A C 1
ATOM 1242 O O . ILE A 1 151 ? -24.146 -19.000 16.049 1.00 87.50 151 ILE A O 1
ATOM 1246 N N . ASN A 1 152 ? -22.054 -19.301 15.295 1.00 90.12 152 ASN A N 1
ATOM 1247 C CA . ASN A 1 152 ? -21.638 -20.110 16.441 1.00 90.12 152 ASN A CA 1
ATOM 1248 C C . ASN A 1 152 ? -21.739 -19.334 17.758 1.00 90.12 152 ASN A C 1
ATOM 1250 O O . ASN A 1 152 ? -22.168 -19.889 18.773 1.00 90.12 152 ASN A O 1
ATOM 1254 N N . LYS A 1 153 ? -21.368 -18.051 17.749 1.00 93.50 153 LYS A N 1
ATOM 1255 C CA . LYS A 1 153 ? -21.477 -17.184 18.921 1.00 93.50 153 LYS A CA 1
ATOM 1256 C C . LYS A 1 153 ? -22.937 -16.950 19.300 1.00 93.50 153 LYS A C 1
ATOM 1258 O O . LYS A 1 153 ? -23.301 -17.188 20.445 1.00 93.50 153 LYS A O 1
ATOM 1263 N N . THR A 1 154 ? -23.786 -16.574 18.347 1.00 90.38 154 THR A N 1
ATOM 1264 C CA . THR A 1 154 ? -25.215 -16.345 18.590 1.00 90.38 154 THR A CA 1
ATOM 1265 C C . THR A 1 154 ? -25.922 -17.612 19.063 1.00 90.38 154 THR A C 1
ATOM 1267 O O . THR A 1 154 ? -26.731 -17.538 19.987 1.00 90.38 154 THR A O 1
ATOM 1270 N N . MET A 1 155 ? -25.611 -18.778 18.486 1.00 83.56 155 MET A N 1
ATOM 1271 C CA . MET A 1 155 ? -26.149 -20.061 18.954 1.00 83.56 155 MET A CA 1
ATOM 1272 C C . MET A 1 155 ? -25.762 -20.328 20.407 1.00 83.56 155 MET A C 1
ATOM 1274 O O . MET A 1 155 ? -26.627 -20.679 21.209 1.00 83.56 155 MET A O 1
ATOM 1278 N N . LYS A 1 156 ? -24.488 -20.122 20.756 1.00 91.75 156 LYS A N 1
ATOM 1279 C CA . LYS A 1 156 ? -24.004 -20.288 22.127 1.00 91.75 156 LYS A CA 1
ATOM 1280 C C . LYS A 1 156 ? -24.692 -19.324 23.092 1.00 91.75 156 LYS A C 1
ATOM 1282 O O . LYS A 1 156 ? -25.255 -19.772 24.084 1.00 91.75 156 LYS A O 1
ATOM 1287 N N . ASP A 1 157 ? -24.723 -18.037 22.765 1.00 88.94 157 ASP A N 1
ATOM 1288 C CA . ASP A 1 157 ? -25.328 -17.008 23.614 1.00 88.94 157 ASP A CA 1
ATOM 1289 C C . ASP A 1 157 ? -26.835 -17.264 23.818 1.00 88.94 157 ASP A C 1
ATOM 1291 O O . ASP A 1 157 ? -27.359 -17.125 24.927 1.00 88.94 157 ASP A O 1
ATOM 1295 N N . THR A 1 158 ? -27.534 -17.705 22.766 1.00 87.38 158 THR A N 1
ATOM 1296 C CA . THR A 1 158 ? -28.962 -18.060 22.831 1.00 87.38 158 THR A CA 1
ATOM 1297 C C . THR A 1 158 ? -29.190 -19.295 23.700 1.00 87.38 158 THR A C 1
ATOM 1299 O O . THR A 1 158 ? -30.094 -19.298 24.537 1.00 87.38 158 THR A O 1
ATOM 1302 N N . PHE A 1 159 ? -28.367 -20.333 23.536 1.00 87.75 159 PHE A N 1
ATOM 1303 C CA . PHE A 1 159 ? -28.456 -21.555 24.332 1.00 87.75 159 PHE A CA 1
ATOM 1304 C C . PHE A 1 159 ? -28.168 -21.291 25.815 1.00 87.75 159 PHE A C 1
ATOM 1306 O O . PHE A 1 159 ? -28.938 -21.724 26.677 1.00 87.75 159 PHE A O 1
ATOM 1313 N N . ASP A 1 160 ? -27.109 -20.539 26.115 1.00 89.69 160 ASP A N 1
ATOM 1314 C CA . ASP A 1 160 ? -26.714 -20.185 27.480 1.00 89.69 160 ASP A CA 1
ATOM 1315 C C . ASP A 1 160 ? -27.801 -19.338 28.158 1.00 89.69 160 ASP A C 1
ATOM 1317 O O . ASP A 1 160 ? -28.196 -19.616 29.294 1.00 89.69 160 ASP A O 1
ATOM 1321 N N . SER A 1 161 ? -28.353 -18.349 27.446 1.00 89.81 161 SER A N 1
ATOM 1322 C CA . SER A 1 161 ? -29.457 -17.516 27.939 1.00 89.81 161 SER A CA 1
ATOM 1323 C C . SER A 1 161 ? -30.724 -18.337 28.197 1.00 89.81 161 SER A C 1
ATOM 1325 O O . SER A 1 161 ? -31.310 -18.260 29.281 1.00 89.81 161 SER A O 1
ATOM 1327 N N . SER A 1 162 ? -31.115 -19.191 27.245 1.00 84.81 162 SER A N 1
ATOM 1328 C CA . SER A 1 162 ? -32.278 -20.071 27.393 1.00 84.81 162 SER A CA 1
ATOM 1329 C C . SER A 1 162 ? -32.110 -21.020 28.579 1.00 84.81 162 SER A C 1
ATOM 1331 O O . SER A 1 162 ? -33.013 -21.143 29.404 1.00 84.81 162 SER A O 1
ATOM 1333 N N . THR A 1 163 ? -30.937 -21.639 28.721 1.00 83.69 163 THR A N 1
ATOM 1334 C CA . THR A 1 163 ? -30.630 -22.550 29.832 1.00 83.69 163 THR A CA 1
ATOM 1335 C C . THR A 1 163 ? -30.664 -21.818 31.172 1.00 83.69 163 THR A C 1
ATOM 1337 O O . THR A 1 163 ? -31.282 -22.300 32.122 1.00 83.69 163 THR A O 1
ATOM 1340 N N . LYS A 1 164 ? -30.078 -20.617 31.254 1.00 89.62 164 LYS A N 1
ATOM 1341 C CA . LYS A 1 164 ? -30.098 -19.783 32.465 1.00 89.62 164 LYS A CA 1
ATOM 1342 C C . LYS A 1 164 ? -31.518 -19.393 32.877 1.00 89.62 164 LYS A C 1
ATOM 1344 O O . LYS A 1 164 ? -31.840 -19.443 34.067 1.00 89.62 164 LYS A O 1
ATOM 1349 N N . ASN A 1 165 ? -32.365 -19.036 31.914 1.00 86.88 165 ASN A N 1
ATOM 1350 C CA . ASN A 1 165 ? -33.764 -18.696 32.165 1.00 86.88 165 ASN A CA 1
ATOM 1351 C C . ASN A 1 165 ? -34.560 -19.924 32.614 1.00 86.88 165 ASN A C 1
ATOM 1353 O O . ASN A 1 165 ? -35.306 -19.844 33.590 1.00 86.88 165 ASN A O 1
ATOM 1357 N N . MET A 1 166 ? -34.356 -21.070 31.961 1.00 83.69 166 MET A N 1
ATOM 1358 C CA . MET A 1 166 ? -35.036 -22.318 32.306 1.00 83.69 166 MET A CA 1
ATOM 1359 C C . MET A 1 166 ? -34.651 -22.799 33.712 1.00 83.69 166 MET A C 1
ATOM 1361 O O . MET A 1 166 ? -35.530 -23.145 34.498 1.00 83.69 166 MET A O 1
ATOM 1365 N N . LEU A 1 167 ? -33.362 -22.740 34.070 1.00 84.88 167 LEU A N 1
ATOM 1366 C CA . LEU A 1 167 ? -32.879 -23.058 35.418 1.00 84.88 167 LEU A CA 1
ATOM 1367 C C . LEU A 1 167 ? -33.416 -22.075 36.466 1.00 84.88 167 LEU A C 1
ATOM 1369 O O . LEU A 1 167 ? -33.909 -22.511 37.502 1.00 84.88 167 LEU A O 1
ATOM 1373 N N . SER A 1 168 ? -33.377 -20.766 36.192 1.00 84.38 168 SER A N 1
ATOM 1374 C CA . SER A 1 168 ? -33.937 -19.746 37.095 1.00 84.38 168 SER A CA 1
ATOM 1375 C C . SER A 1 168 ? -35.426 -19.979 37.348 1.00 84.38 168 SER A C 1
ATOM 1377 O O . SER A 1 168 ? -35.868 -19.957 38.496 1.00 84.38 168 SER A O 1
ATOM 1379 N N . SER A 1 169 ? -36.189 -20.257 36.288 1.00 76.19 169 SER A N 1
ATOM 1380 C CA . SER A 1 169 ? -37.619 -20.544 36.386 1.00 76.19 169 SER A CA 1
ATOM 1381 C C . SER A 1 169 ? -37.886 -21.836 37.152 1.00 76.19 169 SER A C 1
ATOM 1383 O O . SER A 1 169 ? -38.754 -21.846 38.017 1.00 76.19 169 SER A O 1
ATOM 1385 N N . ALA A 1 170 ? -37.140 -22.911 36.881 1.00 80.94 170 ALA A N 1
ATOM 1386 C CA . ALA A 1 170 ? -37.298 -24.181 37.586 1.00 80.94 170 ALA A CA 1
ATOM 1387 C C . ALA A 1 170 ? -36.990 -24.039 39.086 1.00 80.94 170 ALA A C 1
ATOM 1389 O O . ALA A 1 170 ? -37.756 -24.525 39.915 1.00 80.94 170 ALA A O 1
ATOM 1390 N N . VAL A 1 171 ? -35.920 -23.321 39.446 1.00 75.81 171 VAL A N 1
ATOM 1391 C CA . VAL A 1 171 ? -35.574 -23.030 40.847 1.00 75.81 171 VAL A CA 1
ATOM 1392 C C . VAL A 1 171 ? -36.662 -22.194 41.522 1.00 75.81 171 VAL A C 1
ATOM 1394 O O . VAL A 1 171 ? -37.098 -22.550 42.614 1.00 75.81 171 VAL A O 1
ATOM 1397 N N . LEU A 1 172 ? -37.154 -21.129 40.878 1.00 76.62 172 LEU A N 1
ATOM 1398 C CA . LEU A 1 172 ? -38.264 -20.318 41.396 1.00 76.62 172 LEU A CA 1
ATOM 1399 C C . LEU A 1 172 ? -39.537 -21.147 41.594 1.00 76.62 172 LEU A C 1
ATOM 1401 O O . LEU A 1 172 ? -40.178 -21.044 42.639 1.00 76.62 172 LEU A O 1
ATOM 1405 N N . SER A 1 173 ? -39.895 -21.998 40.632 1.00 73.62 173 SER A N 1
ATOM 1406 C CA . SER A 1 173 ? -41.037 -22.909 40.752 1.00 73.62 173 SER A CA 1
ATOM 1407 C C . SER A 1 173 ? -40.869 -23.894 41.910 1.00 73.62 173 SER A C 1
ATOM 1409 O O . SER A 1 173 ? -41.812 -24.095 42.666 1.00 73.62 173 SER A O 1
ATOM 1411 N N . ILE A 1 174 ? -39.678 -24.467 42.108 1.00 77.75 174 ILE A N 1
ATOM 1412 C CA . ILE A 1 174 ? -39.410 -25.364 43.244 1.00 77.75 174 ILE A CA 1
ATOM 1413 C C . ILE A 1 174 ? -39.504 -24.605 44.572 1.00 77.75 174 ILE A C 1
ATOM 1415 O O . ILE A 1 174 ? -40.134 -25.094 45.505 1.00 77.75 174 ILE A O 1
ATOM 1419 N N . LEU A 1 175 ? -38.913 -23.410 44.671 1.00 71.25 175 LEU A N 1
ATOM 1420 C CA . LEU A 1 175 ? -38.955 -22.592 45.888 1.00 71.25 175 LEU A CA 1
ATOM 1421 C C . LEU A 1 175 ? -40.381 -22.145 46.236 1.00 71.25 175 LEU A C 1
ATOM 1423 O O . LEU A 1 175 ? -40.760 -22.173 47.402 1.00 71.25 175 LEU A O 1
ATOM 1427 N N . THR A 1 176 ? -41.181 -21.770 45.237 1.00 66.88 176 THR A N 1
ATOM 1428 C CA . THR A 1 176 ? -42.580 -21.356 45.435 1.00 66.88 176 THR A CA 1
ATOM 1429 C C . THR A 1 176 ? -43.509 -22.531 45.745 1.00 66.88 176 THR A C 1
ATOM 1431 O O . THR A 1 176 ? -44.445 -22.365 46.527 1.00 66.88 176 THR A O 1
ATOM 1434 N N . ALA A 1 177 ? -43.250 -23.712 45.175 1.00 69.19 177 ALA A N 1
ATOM 1435 C CA . ALA A 1 177 ? -44.012 -24.933 45.440 1.00 69.19 177 ALA A CA 1
ATOM 1436 C C . ALA A 1 177 ? -43.608 -25.636 46.748 1.00 69.19 177 ALA A C 1
ATOM 1438 O O . ALA A 1 177 ? -44.345 -26.492 47.232 1.00 69.19 177 ALA A O 1
ATOM 1439 N N . ASN A 1 178 ? -42.449 -25.310 47.328 1.00 72.81 178 ASN A N 1
ATOM 1440 C CA . ASN A 1 178 ? -42.005 -25.908 48.581 1.00 72.81 178 ASN A CA 1
ATOM 1441 C C . ASN A 1 178 ? -42.687 -25.226 49.777 1.00 72.81 178 ASN A C 1
ATOM 1443 O O . ASN A 1 178 ? -42.349 -24.102 50.160 1.00 72.81 178 ASN A O 1
ATOM 1447 N N . ASP A 1 179 ? -43.612 -25.948 50.406 1.00 63.59 179 ASP A N 1
ATOM 1448 C CA . ASP A 1 179 ? -44.370 -25.488 51.575 1.00 63.59 179 ASP A CA 1
ATOM 1449 C C . ASP A 1 179 ? -43.479 -25.024 52.740 1.00 63.59 179 ASP A C 1
ATOM 1451 O O . ASP A 1 179 ? -43.834 -24.085 53.456 1.00 63.59 179 ASP A O 1
ATOM 1455 N N . THR A 1 180 ? -42.286 -25.607 52.893 1.00 61.25 180 THR A N 1
ATOM 1456 C CA . THR A 1 180 ? -41.304 -25.220 53.922 1.00 61.25 180 THR A CA 1
ATOM 1457 C C . THR A 1 180 ? -40.772 -23.806 53.684 1.00 61.25 180 THR A C 1
ATOM 1459 O O . THR A 1 180 ? -40.593 -23.038 54.627 1.00 61.25 180 THR A O 1
ATOM 1462 N N . TYR A 1 181 ? -40.549 -23.423 52.423 1.00 59.34 181 TYR A N 1
ATOM 1463 C CA . TYR A 1 181 ? -40.053 -22.089 52.079 1.00 59.34 181 TYR A CA 1
ATOM 1464 C C . TYR A 1 181 ? -41.143 -21.029 52.265 1.00 59.34 181 TYR A C 1
ATOM 1466 O O . TYR A 1 181 ? -40.880 -19.980 52.851 1.00 59.34 181 TYR A O 1
ATOM 1474 N N . ARG A 1 182 ? -42.392 -21.334 51.875 1.00 63.59 182 ARG A N 1
ATOM 1475 C CA . ARG A 1 182 ? -43.554 -20.477 52.186 1.00 63.59 182 ARG A CA 1
ATOM 1476 C C . ARG A 1 182 ? -43.760 -20.323 53.692 1.00 63.59 182 ARG A C 1
ATOM 1478 O O . ARG A 1 182 ? -44.103 -19.237 54.150 1.00 63.59 182 ARG A O 1
ATOM 1485 N N . GLN A 1 183 ? -43.539 -21.380 54.476 1.00 63.75 183 GLN A N 1
ATOM 1486 C CA . GLN A 1 183 ? -43.589 -21.300 55.938 1.00 63.75 183 GLN A CA 1
ATOM 1487 C C . GLN A 1 183 ? -42.500 -20.390 56.509 1.00 63.75 183 GLN A C 1
ATOM 1489 O O . GLN A 1 183 ? -42.813 -19.558 57.357 1.00 63.75 183 GLN A O 1
ATOM 1494 N N . ILE A 1 184 ? -41.257 -20.498 56.036 1.00 67.56 184 ILE A N 1
ATOM 1495 C CA . ILE A 1 184 ? -40.156 -19.625 56.470 1.00 67.56 184 ILE A CA 1
ATOM 1496 C C . ILE A 1 184 ? -40.427 -18.166 56.069 1.00 67.56 184 ILE A C 1
ATOM 1498 O O . ILE A 1 184 ? -40.275 -17.275 56.901 1.00 67.56 184 ILE A O 1
ATOM 1502 N N . GLU A 1 185 ? -40.892 -17.906 54.843 1.00 67.94 185 GLU A N 1
ATOM 1503 C CA . GLU A 1 185 ? -41.273 -16.559 54.391 1.00 67.94 185 GLU A CA 1
ATOM 1504 C C . GLU A 1 185 ? -42.380 -15.961 55.274 1.00 67.94 185 GLU A C 1
ATOM 1506 O O . GLU A 1 185 ? -42.269 -14.823 55.736 1.00 67.94 185 GLU A O 1
ATOM 1511 N N . ASN A 1 186 ? -43.424 -16.743 55.563 1.00 67.44 186 ASN A N 1
ATOM 1512 C CA . ASN A 1 186 ? -44.523 -16.321 56.430 1.00 67.44 186 ASN A CA 1
ATOM 1513 C C . ASN A 1 186 ? -44.061 -16.082 57.874 1.00 67.44 186 ASN A C 1
ATOM 1515 O O . ASN A 1 186 ? -44.496 -15.118 58.503 1.00 67.44 186 ASN A O 1
ATOM 1519 N N . GLN A 1 187 ? -43.156 -16.912 58.400 1.00 67.31 187 GLN A N 1
ATOM 1520 C CA . GLN A 1 187 ? -42.572 -16.705 59.726 1.00 67.31 187 GLN A CA 1
ATOM 1521 C C . GLN A 1 187 ? -41.713 -15.436 59.777 1.00 67.31 187 GLN A C 1
ATOM 1523 O O . GLN A 1 187 ? -41.820 -14.675 60.737 1.00 67.31 187 GLN A O 1
ATOM 1528 N N . ILE A 1 188 ? -40.916 -15.158 58.741 1.00 69.44 188 ILE A N 1
ATOM 1529 C CA . ILE A 1 188 ? -40.104 -13.938 58.645 1.00 69.44 188 ILE A CA 1
ATOM 1530 C C . ILE A 1 188 ? -40.993 -12.691 58.530 1.00 69.44 188 ILE A C 1
ATOM 1532 O O . ILE A 1 188 ? -40.757 -11.730 59.263 1.00 69.44 188 ILE A O 1
ATOM 1536 N N . LYS A 1 189 ? -42.041 -12.710 57.691 1.00 67.56 189 LYS A N 1
ATOM 1537 C CA . LYS A 1 189 ? -43.041 -11.625 57.608 1.00 67.56 189 LYS A CA 1
ATOM 1538 C C . LYS A 1 189 ? -43.700 -11.361 58.960 1.00 67.56 189 LYS A C 1
ATOM 1540 O O . LYS A 1 189 ? -43.686 -10.232 59.434 1.00 67.56 189 LYS A O 1
ATOM 1545 N N . CYS A 1 190 ? -44.159 -12.407 59.646 1.00 60.41 190 CYS A N 1
ATOM 1546 C CA . CYS A 1 190 ? -44.723 -12.270 60.990 1.00 60.41 190 CYS A CA 1
ATOM 1547 C C . CYS A 1 190 ? -43.737 -11.696 62.023 1.00 60.41 190 CYS A C 1
ATOM 1549 O O . CYS A 1 190 ? -44.172 -11.052 62.975 1.00 60.41 190 CYS A O 1
ATOM 1551 N N . ILE A 1 191 ? -42.432 -11.951 61.896 1.00 68.25 191 ILE A N 1
ATOM 1552 C CA . ILE A 1 191 ? -41.411 -11.385 62.792 1.00 68.25 191 ILE A CA 1
ATOM 1553 C C . ILE A 1 191 ? -41.125 -9.917 62.444 1.00 68.25 191 ILE A C 1
ATOM 1555 O O . ILE A 1 191 ? -40.922 -9.113 63.355 1.00 68.25 191 ILE A O 1
ATOM 1559 N N . ALA A 1 192 ? -41.117 -9.567 61.157 1.00 63.47 192 ALA A N 1
ATOM 1560 C CA . ALA A 1 192 ? -40.920 -8.201 60.681 1.00 63.47 192 ALA A CA 1
ATOM 1561 C C . ALA A 1 192 ? -42.096 -7.287 61.067 1.00 63.47 192 ALA A C 1
ATOM 1563 O O . ALA A 1 192 ? -41.866 -6.216 61.624 1.00 63.47 192 ALA A O 1
ATOM 1564 N N . ASP A 1 193 ? -43.335 -7.752 60.890 1.00 56.88 193 ASP A N 1
ATOM 1565 C CA . ASP A 1 193 ? -44.549 -7.003 61.250 1.00 56.88 193 ASP A CA 1
ATOM 1566 C C . ASP A 1 193 ? -44.731 -6.858 62.769 1.00 56.88 193 ASP A C 1
ATOM 1568 O O . ASP A 1 193 ? -45.359 -5.917 63.233 1.00 56.88 193 ASP A O 1
ATOM 1572 N N . LYS A 1 194 ? -44.149 -7.758 63.575 1.00 57.00 194 LYS A N 1
ATOM 1573 C CA . LYS A 1 194 ? -44.128 -7.648 65.048 1.00 57.00 194 LYS A CA 1
ATOM 1574 C C . LYS A 1 194 ? -43.091 -6.655 65.586 1.00 57.00 194 LYS A C 1
ATOM 1576 O O . LYS A 1 194 ? -43.025 -6.458 66.799 1.00 57.00 194 LYS A O 1
ATOM 1581 N N . ARG A 1 195 ? -42.234 -6.102 64.722 1.00 51.38 195 ARG A N 1
ATOM 1582 C CA . ARG A 1 195 ? -41.210 -5.106 65.081 1.00 51.38 195 ARG A CA 1
ATOM 1583 C C . ARG A 1 195 ? -41.539 -3.687 64.585 1.00 51.38 195 ARG A C 1
ATOM 1585 O O . ARG A 1 195 ? -40.730 -2.797 64.845 1.00 51.38 195 ARG A O 1
ATOM 1592 N N . ALA A 1 196 ? -42.679 -3.488 63.918 1.00 43.53 196 ALA A N 1
ATOM 1593 C CA . ALA A 1 196 ? -43.298 -2.184 63.658 1.00 43.53 196 ALA A CA 1
ATOM 1594 C C . ALA A 1 196 ? -44.352 -1.878 64.735 1.00 43.53 196 ALA A C 1
ATOM 1596 O O . ALA A 1 196 ? -44.495 -0.684 65.079 1.00 43.53 196 ALA A O 1
#

pLDDT: mean 73.46, std 11.17, range [36.34, 93.88]

Organism: NCBI:txid1235802

Secondary structure (DSSP, 8-state):
------HHHHHHHHHHHHHHHHHHHHHHHHHHHHHHHHHHHHHHHHHHHHHHHHHHHHHHHHHH-EEEES--STT-----EEEEHHHHHHHHHHHHHHHTEEEEEEE-SSS-EEEEEEEEEHHHHHHHH--HHHHHHHHHHHHHHHHHHHHHHHHHHHHHHHHHHHHHHHHHHHHHH-HHHHHHHHHHHHHHHTT-

Radius of gyration: 39.75 Å; chains: 1; bounding box: 82×47×102 Å

Foldseek 3Di:
DPDDDPVVVVVVVVVVVVVVVVVVVVVVVVVVVVVVVVVVVVVVVVVVVVVVVVVVVVVCQQAPDKDWDDDPDPPGPDDIDIDRNVRVVVVVVVVCVVVQWDWDFDQDPPRDGDPDIDIDGPVVVCVVVDPVVVVVVVVVVVVVVVVVVVVVVVVVVVVVVVVVVVVVVVVVVCLVPDPVNVVVVVVVVVVVVVVD